Protein AF-A0A0A1D0A0-F1 (afdb_monomer_lite)

Foldseek 3Di:
DQDDQQVVVCVVQVHLVGQQHAWPDDWDQPDPQRKIWTHGPFFIWIAHPVQTTETDGDLQNVVCVVQVHLVGQQHDWNYYWDQPDPQRKIWTHGPFFIWIQHPVQTIETAGDQQNVLCVLQPHLQFLQHHWNYYWDWDDVQIKIWTHGPFFIWIDGPVAHIFTAGDLLGLLHDFAQVRFRVVLQDADPQWDDDPPEIAHPLLSVLVVVLQVVCVVVVHGKAFDYFADGLVNLCVVLVVCCVVPNDVVSQAAGDHRRRDPRRSRQKTQMAGPVCPQRQHPCRCVGSNLVSCCVCVLQSQWDQAADPVCCQQRLYHHGSRIIGGRHNSNSVSCVVVVPPHSCVSRVHGGDSHD

pLDDT: mean 96.59, std 2.2, range [79.88, 98.81]

Sequence (351 aa):
MTVGAIAGRWASLNWERGFLGYPTTDENCTLVNSGCVQKFQGGRIYWQPNTGANPIAGGIGFHWDQTAAERGPLGYPISGENCALVAGGCVQNFQGGYVYWQPSIGSHAVHGALGAKWVQMGYELSPLGYPVSDESCGGTPLSCSQYFQGGTITWPTFAGVSVTPSPSSTGVVVNKRRPNSPMNQTPPDLVWVGSQLMRSEAAWQFSQLVSGASAAGVPVTTVSGFRSYDTQVGLYNSYVSQYGRAVADTISARPGFSEHQTGLVMDVGNPNGACSLQACFENTPAGEFVRNHAWQYGFIIRYTWANDWATGYTYEPWHLRYIGVRTATDMHNRGYQTLEQHFGLAAAPTY

Radius of gyration: 24.97 Å; chains: 1; bounding box: 55×38×76 Å

Secondary structure (DSSP, 8-state):
---HHHHHHHHHTTGGGSTT-SB-S--EEEEGGGEEEEEBSSEEEEEETTTEEEEEEHHHHHHHHHTTGGGSTT-SB-S--B--SGGG-EEEEETTEEEEEETTTEEEEEEHHHHHHHHHTTGGGSTT-SBSS--EEETTTTEEEEEETTEEEEEETTS--EEEE-TTSTT---BTTB--SSTTPPPTTEEEETTEEEEHHHHHHHHHHHHHHHHTT---EEEE----HHHHHHHHHHHHHHH-HHHHHHHSPPTT--GGGGT-EEEEE-TT-TTTTSGGGGGSHHHHHHHHHGGGGTEEEEE-TTSHHHH-PPPEEEEEEE--HHHHHHHHHHT---HHHHTTPPP-S--

Structure (mmCIF, N/CA/C/O backbone):
data_AF-A0A0A1D0A0-F1
#
_entry.id   AF-A0A0A1D0A0-F1
#
loop_
_atom_site.group_PDB
_atom_site.id
_atom_site.type_symbol
_atom_site.label_atom_id
_atom_site.label_alt_id
_atom_site.label_comp_id
_atom_site.label_asym_id
_atom_site.label_entity_id
_atom_site.label_seq_id
_atom_site.pdbx_PDB_ins_code
_atom_site.Cartn_x
_atom_site.Cartn_y
_atom_site.Cartn_z
_atom_site.occupancy
_atom_site.B_iso_or_equiv
_atom_site.auth_seq_id
_atom_site.auth_comp_id
_atom_site.auth_asym_id
_atom_site.auth_atom_id
_atom_site.pdbx_PDB_model_num
ATOM 1 N N . MET A 1 1 ? 20.756 -7.869 -40.643 1.00 79.88 1 MET A N 1
ATOM 2 C CA . MET A 1 1 ? 19.937 -9.089 -40.653 1.00 79.88 1 MET A CA 1
ATOM 3 C C . MET A 1 1 ? 19.523 -9.400 -39.220 1.00 79.88 1 MET A C 1
ATOM 5 O O . MET A 1 1 ? 20.353 -9.234 -38.336 1.00 79.88 1 MET A O 1
ATOM 9 N N . THR A 1 2 ? 18.272 -9.813 -38.998 1.00 87.38 2 THR A N 1
ATOM 10 C CA . THR A 1 2 ? 17.781 -10.322 -37.700 1.00 87.38 2 THR A CA 1
ATOM 11 C C . THR A 1 2 ? 18.050 -11.824 -37.627 1.00 87.38 2 THR A C 1
ATOM 13 O O . THR A 1 2 ? 17.635 -12.551 -38.530 1.00 87.38 2 THR A O 1
ATOM 16 N N 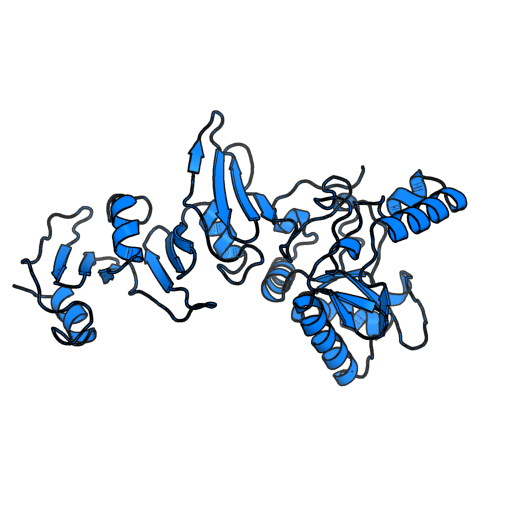. VAL A 1 3 ? 18.732 -12.304 -36.592 1.00 92.56 3 VAL A N 1
ATOM 17 C CA . VAL A 1 3 ? 19.176 -13.697 -36.445 1.00 92.56 3 VAL A CA 1
ATOM 18 C C . VAL A 1 3 ? 19.007 -14.204 -35.001 1.00 92.56 3 VAL A C 1
ATOM 20 O O . VAL A 1 3 ? 18.557 -13.502 -34.098 1.00 92.56 3 VAL A O 1
ATOM 23 N N . GLY A 1 4 ? 19.298 -15.489 -34.780 1.00 94.44 4 GLY A N 1
ATOM 24 C CA . GLY A 1 4 ? 19.409 -16.075 -33.441 1.00 94.44 4 GLY A CA 1
ATOM 25 C C . GLY A 1 4 ? 18.209 -15.837 -32.511 1.00 94.44 4 GLY A C 1
ATOM 26 O O . GLY A 1 4 ? 17.045 -15.948 -32.902 1.00 94.44 4 GLY A O 1
ATOM 27 N N . ALA A 1 5 ? 18.506 -15.539 -31.243 1.00 96.62 5 ALA A N 1
ATOM 28 C CA . ALA A 1 5 ? 17.497 -15.376 -30.198 1.00 96.62 5 ALA A CA 1
ATOM 29 C C . ALA A 1 5 ? 16.612 -14.135 -30.400 1.00 96.62 5 ALA A C 1
ATOM 31 O O . ALA A 1 5 ? 15.429 -14.174 -30.056 1.00 96.62 5 ALA A O 1
ATOM 32 N N . ILE A 1 6 ? 17.152 -13.056 -30.979 1.00 97.88 6 ILE A N 1
ATOM 33 C CA . ILE A 1 6 ? 16.377 -11.850 -31.292 1.00 97.88 6 ILE A CA 1
ATOM 34 C C . ILE A 1 6 ? 15.341 -12.163 -32.377 1.00 97.88 6 ILE A C 1
ATOM 36 O O . ILE A 1 6 ? 14.167 -11.833 -32.199 1.00 97.88 6 ILE A O 1
ATOM 40 N N . ALA A 1 7 ? 15.723 -12.885 -33.436 1.00 97.44 7 ALA A N 1
ATOM 41 C CA . ALA A 1 7 ? 14.777 -13.350 -34.451 1.00 97.44 7 ALA A CA 1
ATOM 42 C C . ALA A 1 7 ? 13.703 -14.275 -33.872 1.00 97.44 7 ALA A C 1
ATOM 44 O O . ALA A 1 7 ? 12.521 -14.083 -34.148 1.00 97.44 7 ALA A O 1
ATOM 45 N N . GLY A 1 8 ? 14.087 -15.227 -33.014 1.00 97.62 8 GLY A N 1
ATOM 46 C CA . GLY A 1 8 ? 13.130 -16.102 -32.331 1.00 97.62 8 GLY A CA 1
ATOM 47 C C . GLY A 1 8 ? 12.129 -15.325 -31.469 1.00 97.62 8 GLY A C 1
ATOM 48 O O . GLY A 1 8 ? 10.930 -15.616 -31.480 1.00 97.62 8 GLY A O 1
ATOM 49 N N . ARG A 1 9 ? 12.586 -14.284 -30.762 1.00 97.81 9 ARG A N 1
ATOM 50 C CA . ARG A 1 9 ? 11.693 -13.430 -29.972 1.00 97.81 9 ARG A CA 1
ATOM 51 C C . ARG A 1 9 ? 10.774 -12.598 -30.854 1.00 97.81 9 ARG A C 1
ATOM 53 O O . ARG A 1 9 ? 9.577 -12.566 -30.582 1.00 97.81 9 ARG A O 1
ATOM 60 N N . TRP A 1 10 ? 11.293 -11.969 -31.904 1.00 98.25 10 TRP A N 1
ATOM 61 C CA . TRP A 1 10 ? 10.486 -11.203 -32.855 1.00 98.25 10 TRP A CA 1
ATOM 62 C C . TRP A 1 10 ? 9.403 -12.071 -33.512 1.00 98.25 10 TRP A C 1
ATOM 64 O O . TRP A 1 10 ? 8.244 -11.660 -33.582 1.00 98.25 10 TRP A O 1
ATOM 74 N N . ALA A 1 11 ? 9.737 -13.317 -33.859 1.00 97.81 11 ALA A N 1
ATOM 75 C CA . ALA A 1 11 ? 8.783 -14.305 -34.351 1.00 97.81 11 ALA A CA 1
ATOM 76 C C . ALA A 1 11 ? 7.640 -14.570 -33.361 1.00 97.81 11 ALA A C 1
ATOM 78 O O . ALA A 1 11 ? 6.470 -14.547 -33.741 1.00 97.81 11 ALA A O 1
ATOM 79 N N . SER A 1 12 ? 7.964 -14.755 -32.073 1.00 97.56 12 SER A N 1
ATOM 80 C CA . SER A 1 12 ? 6.957 -14.951 -31.014 1.00 97.56 12 SER A CA 1
ATOM 81 C C . SER A 1 12 ? 6.032 -13.744 -30.816 1.00 97.56 12 SER A C 1
ATOM 83 O O . SER A 1 12 ? 4.954 -13.880 -30.246 1.00 97.56 12 SER A O 1
ATOM 85 N N . LEU A 1 13 ? 6.447 -12.569 -31.296 1.00 96.88 13 LEU A N 1
ATOM 86 C CA . LEU A 1 13 ? 5.701 -11.314 -31.234 1.00 96.88 13 LEU A CA 1
ATOM 87 C C . LEU A 1 13 ? 4.984 -10.998 -32.556 1.00 96.88 13 LEU A C 1
ATOM 89 O O . LEU A 1 13 ? 4.618 -9.850 -32.780 1.00 96.88 13 LEU A O 1
ATOM 93 N N . ASN A 1 14 ? 4.750 -12.006 -33.406 1.00 97.69 14 ASN A N 1
ATOM 94 C CA . ASN A 1 14 ? 4.045 -11.898 -34.688 1.00 97.69 14 ASN A CA 1
ATOM 95 C C . ASN A 1 14 ? 4.788 -11.086 -35.768 1.00 97.69 14 ASN A C 1
ATOM 97 O O . ASN A 1 14 ? 4.155 -10.466 -36.625 1.00 97.69 14 ASN A O 1
ATOM 101 N N . TRP A 1 15 ? 6.126 -11.119 -35.748 1.00 96.88 15 TRP A N 1
ATOM 102 C CA . TRP A 1 15 ? 6.980 -10.539 -36.791 1.00 96.88 15 TRP A CA 1
ATOM 103 C C . TRP A 1 15 ? 6.630 -9.067 -37.097 1.00 96.88 15 TRP A C 1
ATOM 105 O O . TRP A 1 15 ? 6.345 -8.286 -36.186 1.00 96.88 15 TRP A O 1
ATOM 115 N N . GLU A 1 16 ? 6.639 -8.662 -38.370 1.00 96.50 16 GLU A N 1
ATOM 116 C CA . GLU A 1 16 ? 6.306 -7.307 -38.822 1.00 96.50 16 GLU A CA 1
ATOM 117 C C . GLU A 1 16 ? 4.848 -6.902 -38.569 1.00 96.50 16 GLU A C 1
ATOM 119 O O . GLU A 1 16 ? 4.523 -5.718 -38.619 1.00 96.50 16 GLU A O 1
ATOM 124 N N . ARG A 1 17 ? 3.965 -7.872 -38.298 1.00 97.50 17 ARG A N 1
ATOM 125 C CA . ARG A 1 17 ? 2.554 -7.630 -37.956 1.00 97.50 17 ARG A CA 1
ATOM 126 C C . ARG A 1 17 ? 2.356 -7.351 -36.466 1.00 97.50 17 ARG A C 1
ATOM 128 O O . ARG A 1 17 ? 1.255 -6.987 -36.058 1.00 97.50 17 ARG A O 1
ATOM 135 N N . GLY A 1 18 ? 3.387 -7.574 -35.653 1.00 96.75 18 GLY A N 1
ATOM 136 C CA . GLY A 1 18 ? 3.412 -7.226 -34.239 1.00 96.75 18 GLY A CA 1
ATOM 137 C C . GLY A 1 18 ? 3.677 -5.744 -33.993 1.00 96.75 18 GLY A C 1
ATOM 138 O O . GLY A 1 18 ? 4.021 -4.988 -34.898 1.00 96.75 18 GLY A O 1
ATOM 139 N N . PHE A 1 19 ? 3.600 -5.337 -32.724 1.00 96.25 19 PHE A N 1
ATOM 140 C CA . PHE A 1 19 ? 3.817 -3.941 -32.319 1.00 96.25 19 PHE A CA 1
ATOM 141 C C . PHE A 1 19 ? 5.235 -3.418 -32.611 1.00 96.25 19 PHE A C 1
ATOM 143 O O . PHE A 1 19 ? 5.440 -2.210 -32.669 1.00 96.25 19 PHE A O 1
ATOM 150 N N . LEU A 1 20 ? 6.220 -4.308 -32.784 1.00 97.25 20 LEU A N 1
ATOM 151 C CA . LEU A 1 20 ? 7.589 -3.919 -33.123 1.00 97.25 20 LEU A CA 1
ATOM 152 C C . LEU A 1 20 ? 7.742 -3.511 -34.596 1.00 97.25 20 LEU A C 1
ATOM 154 O O . LEU A 1 20 ? 8.588 -2.670 -34.892 1.00 97.25 20 LEU A O 1
ATOM 158 N N . GLY A 1 21 ? 6.945 -4.066 -35.513 1.00 97.56 21 GLY A N 1
ATOM 159 C CA . GLY A 1 21 ? 7.103 -3.833 -36.950 1.00 97.56 21 GLY A CA 1
ATOM 160 C C . GLY A 1 21 ? 8.410 -4.400 -37.521 1.00 97.56 21 GLY A C 1
ATOM 161 O O . GLY A 1 21 ? 8.963 -5.376 -37.007 1.00 97.56 21 GLY A O 1
ATOM 162 N N . TYR A 1 22 ? 8.898 -3.797 -38.608 1.00 97.44 22 TYR A N 1
ATOM 163 C CA . TYR A 1 22 ? 10.122 -4.225 -39.293 1.00 97.44 22 TYR A CA 1
ATOM 164 C C . TYR A 1 22 ? 11.399 -3.836 -38.525 1.00 97.44 22 TYR A C 1
ATOM 166 O O . TYR A 1 22 ? 11.430 -2.785 -37.873 1.00 97.44 22 TYR A O 1
ATOM 174 N N . PRO A 1 23 ? 12.484 -4.630 -38.633 1.00 97.62 23 PRO A N 1
ATOM 175 C CA . PRO A 1 23 ? 13.800 -4.230 -38.147 1.00 97.62 23 PRO A CA 1
ATOM 176 C C . PRO A 1 23 ? 14.307 -3.004 -38.915 1.00 97.62 23 PRO A C 1
ATOM 178 O O . PRO A 1 23 ? 14.177 -2.919 -40.135 1.00 97.62 23 PRO A O 1
ATOM 181 N N . THR A 1 24 ? 14.906 -2.056 -38.198 1.00 98.00 24 THR A N 1
ATOM 182 C CA . THR A 1 24 ? 15.473 -0.816 -38.760 1.00 98.00 24 THR A CA 1
ATOM 183 C C . THR A 1 24 ? 16.998 -0.792 -38.718 1.00 98.00 24 THR A C 1
ATOM 185 O O . THR A 1 24 ? 17.620 0.055 -39.355 1.00 98.00 24 THR A O 1
ATOM 188 N N . THR A 1 25 ? 17.613 -1.728 -37.993 1.00 97.62 25 THR A N 1
ATOM 189 C CA . THR A 1 25 ? 19.063 -1.933 -37.948 1.00 97.62 25 THR A CA 1
ATOM 190 C C . THR A 1 25 ? 19.402 -3.415 -38.029 1.00 97.62 25 THR A C 1
ATOM 192 O O . THR A 1 25 ? 18.552 -4.278 -37.798 1.00 97.62 25 THR A O 1
ATOM 195 N N . ASP A 1 26 ? 20.674 -3.709 -38.275 1.00 96.25 26 ASP A N 1
ATOM 196 C CA . ASP A 1 26 ? 21.258 -5.008 -37.950 1.00 96.25 26 ASP A CA 1
ATOM 197 C C . ASP A 1 26 ? 21.404 -5.170 -36.427 1.00 96.25 26 ASP A C 1
ATOM 199 O O . ASP A 1 26 ? 21.272 -4.198 -35.671 1.00 96.25 26 ASP A O 1
ATOM 203 N N . GLU A 1 27 ? 21.647 -6.399 -35.970 1.00 96.25 27 GLU A N 1
ATOM 204 C CA . GLU A 1 27 ? 21.982 -6.667 -34.570 1.00 96.25 27 GLU A CA 1
ATOM 205 C C . GLU A 1 27 ? 23.328 -6.036 -34.196 1.00 96.25 27 GLU A C 1
ATOM 207 O O . GLU A 1 27 ? 24.335 -6.221 -34.879 1.00 96.25 27 GLU A O 1
ATOM 212 N N . ASN A 1 28 ? 23.354 -5.311 -33.078 1.00 96.62 28 ASN A N 1
ATOM 213 C CA . ASN A 1 28 ? 24.565 -4.768 -32.482 1.00 96.62 28 ASN A CA 1
ATOM 214 C C . ASN A 1 28 ? 24.879 -5.509 -31.177 1.00 96.62 28 ASN A C 1
ATOM 216 O O . ASN A 1 28 ? 24.211 -5.280 -30.171 1.00 96.62 28 ASN A O 1
ATOM 220 N N . CYS A 1 29 ? 25.926 -6.336 -31.189 1.00 96.12 29 CYS A N 1
ATOM 221 C CA . CYS A 1 29 ? 26.392 -7.135 -30.048 1.00 96.12 29 CYS A CA 1
ATOM 222 C C . CYS A 1 29 ? 27.593 -6.534 -29.297 1.00 96.12 29 CYS A C 1
ATOM 224 O O . CYS A 1 29 ? 28.416 -7.259 -28.743 1.00 96.12 29 CYS A O 1
ATOM 226 N N . THR A 1 30 ? 27.728 -5.206 -29.302 1.00 95.62 30 THR A N 1
ATOM 227 C CA . THR A 1 30 ? 28.806 -4.488 -28.591 1.00 95.62 30 THR A CA 1
ATOM 228 C C . THR A 1 30 ? 28.362 -3.918 -27.239 1.00 95.62 30 THR A C 1
ATOM 230 O O . THR A 1 30 ? 29.072 -3.099 -26.648 1.00 95.62 30 THR A O 1
ATOM 233 N N . LEU A 1 31 ? 27.187 -4.320 -26.734 1.00 96.06 31 LEU A N 1
ATOM 234 C CA . LEU A 1 31 ? 26.682 -3.824 -25.456 1.00 96.06 31 LEU A CA 1
ATOM 235 C C . LEU A 1 31 ? 27.431 -4.438 -24.269 1.00 96.06 31 LEU A C 1
ATOM 237 O O . LEU A 1 31 ? 28.077 -5.486 -24.361 1.00 96.06 31 LEU A O 1
ATOM 241 N N . VAL A 1 32 ? 27.323 -3.773 -23.117 1.00 94.69 32 VAL A N 1
ATOM 242 C CA . VAL A 1 32 ? 27.961 -4.215 -21.868 1.00 94.69 32 VAL A CA 1
ATOM 243 C C . VAL A 1 32 ? 27.541 -5.635 -21.501 1.00 94.69 32 VAL A C 1
ATOM 245 O O . VAL A 1 32 ? 26.409 -6.043 -21.749 1.00 94.69 32 VAL A O 1
ATOM 248 N N . ASN A 1 33 ? 28.443 -6.393 -20.880 1.00 93.69 33 ASN A N 1
ATOM 249 C CA . ASN A 1 33 ? 28.186 -7.776 -20.466 1.00 93.69 33 ASN A CA 1
ATOM 250 C C . ASN A 1 33 ? 27.746 -8.698 -21.621 1.00 93.69 33 ASN A C 1
ATOM 252 O O . ASN A 1 33 ? 26.917 -9.588 -21.422 1.00 93.69 33 ASN A O 1
ATOM 256 N N . SER A 1 34 ? 28.335 -8.492 -22.807 1.00 94.62 34 SER A N 1
ATOM 257 C CA . SER A 1 34 ? 28.106 -9.281 -24.030 1.00 94.62 34 SER A CA 1
ATOM 258 C C . SER A 1 34 ? 26.651 -9.278 -24.504 1.00 94.62 34 SER A C 1
ATOM 260 O O . SER A 1 34 ? 26.136 -10.300 -24.958 1.00 94.62 34 SER A O 1
ATOM 262 N N . GLY A 1 35 ? 25.967 -8.144 -24.347 1.00 96.88 35 GLY A N 1
ATOM 263 C CA . GLY A 1 35 ? 24.596 -8.002 -24.814 1.00 96.88 35 GLY A CA 1
ATOM 264 C C . GLY A 1 35 ? 24.504 -7.606 -26.282 1.00 96.88 35 GLY A C 1
ATOM 265 O O . GLY A 1 35 ? 25.398 -6.971 -26.848 1.00 96.88 35 GLY A O 1
ATOM 266 N N . CYS A 1 36 ? 23.369 -7.952 -26.873 1.00 97.94 36 CYS A N 1
ATOM 267 C CA . CYS A 1 36 ? 22.974 -7.562 -28.212 1.00 97.94 36 CYS A CA 1
ATOM 268 C C . CYS A 1 36 ? 21.699 -6.726 -28.168 1.00 97.94 36 CYS A C 1
ATOM 270 O O . CYS A 1 36 ? 20.841 -6.918 -27.307 1.00 97.94 36 CYS A O 1
ATOM 272 N N . VAL A 1 37 ? 21.547 -5.826 -29.131 1.00 98.06 37 VAL A N 1
ATOM 273 C CA . VAL A 1 37 ? 20.294 -5.114 -29.376 1.00 98.06 37 VAL A CA 1
ATOM 274 C C . VAL A 1 37 ? 20.019 -5.031 -30.862 1.00 98.06 37 VAL A C 1
ATOM 276 O O . VAL A 1 37 ? 20.931 -4.846 -31.667 1.00 98.06 37 VAL A O 1
ATOM 279 N N . GLN A 1 38 ? 18.744 -5.090 -31.220 1.00 98.44 38 GLN A N 1
ATOM 280 C CA . GLN A 1 38 ? 18.278 -4.695 -32.539 1.00 98.44 38 GLN A CA 1
ATOM 281 C C . GLN A 1 38 ? 17.140 -3.691 -32.418 1.00 98.44 38 GLN A C 1
ATOM 283 O O . GLN A 1 38 ? 16.267 -3.824 -31.554 1.00 98.44 38 GLN A O 1
ATOM 288 N N . LYS A 1 39 ? 17.159 -2.674 -33.284 1.00 98.12 39 LYS A N 1
ATOM 289 C CA . LYS A 1 39 ? 16.088 -1.684 -33.374 1.00 98.12 39 LYS A CA 1
ATOM 290 C C . LYS A 1 39 ? 15.045 -2.133 -34.391 1.00 98.12 39 LYS A C 1
ATOM 292 O O . LYS A 1 39 ? 15.373 -2.667 -35.451 1.00 98.12 39 LYS A O 1
ATOM 297 N N . PHE A 1 40 ? 13.795 -1.870 -34.054 1.00 98.38 40 PHE A N 1
ATOM 298 C CA . PHE A 1 40 ? 12.614 -2.076 -34.876 1.00 98.38 40 PHE A CA 1
ATOM 299 C C . PHE A 1 40 ? 11.839 -0.757 -34.960 1.00 98.38 40 PHE A C 1
ATOM 301 O O . PHE A 1 40 ? 12.151 0.203 -34.252 1.00 98.38 40 PHE A O 1
ATOM 308 N N . GLN A 1 41 ? 10.837 -0.684 -35.830 1.00 97.81 41 GLN A N 1
ATOM 309 C CA . GLN A 1 41 ? 10.023 0.524 -36.005 1.00 97.81 41 GLN A CA 1
ATOM 310 C C . GLN A 1 41 ? 9.316 0.957 -34.710 1.00 97.81 41 GLN A C 1
ATOM 312 O O . GLN A 1 41 ? 9.262 2.147 -34.413 1.00 97.81 41 GLN A O 1
ATOM 317 N N . GLY A 1 42 ? 8.797 -0.001 -33.939 1.00 96.44 42 GLY A N 1
ATOM 318 C CA . GLY A 1 42 ? 8.018 0.242 -32.721 1.00 96.44 42 GLY A CA 1
ATOM 319 C C . GLY A 1 42 ? 8.776 0.035 -31.408 1.00 96.44 42 GLY A C 1
ATOM 320 O O . GLY A 1 42 ? 8.186 0.170 -30.338 1.00 96.44 42 GLY A O 1
ATOM 321 N N . GLY A 1 43 ? 10.064 -0.315 -31.446 1.00 97.38 43 GLY A N 1
ATOM 322 C CA . GLY A 1 43 ? 10.827 -0.589 -30.230 1.00 97.38 43 GLY A CA 1
ATOM 323 C C . GLY A 1 43 ? 12.164 -1.268 -30.488 1.00 97.38 43 GLY A C 1
ATOM 324 O O . GLY A 1 43 ? 12.747 -1.164 -31.564 1.00 97.38 43 GLY A O 1
ATOM 325 N N . ARG A 1 44 ? 12.678 -1.959 -29.476 1.00 98.25 44 ARG A N 1
ATOM 326 C CA . ARG A 1 44 ? 13.947 -2.695 -29.529 1.00 98.25 44 ARG A CA 1
ATOM 327 C C . ARG A 1 44 ? 13.765 -4.085 -28.954 1.00 98.25 44 ARG A C 1
ATOM 329 O O . ARG A 1 44 ? 12.891 -4.289 -28.119 1.00 98.25 44 ARG A O 1
ATOM 336 N N . ILE A 1 45 ? 14.618 -5.019 -29.349 1.00 98.62 45 ILE A N 1
ATOM 337 C CA . ILE A 1 45 ? 14.803 -6.273 -28.616 1.00 98.62 45 ILE A CA 1
ATOM 338 C C . ILE A 1 45 ? 16.237 -6.291 -28.110 1.00 98.62 45 ILE A C 1
ATOM 340 O O . ILE A 1 45 ? 17.169 -6.167 -28.904 1.00 98.62 45 ILE A O 1
ATOM 344 N N . TYR A 1 46 ? 16.390 -6.441 -26.797 1.00 98.25 46 TYR A N 1
ATOM 345 C CA . TYR A 1 46 ? 17.676 -6.656 -26.144 1.00 98.25 46 TYR A CA 1
ATOM 346 C C . TYR A 1 46 ? 17.846 -8.135 -25.841 1.00 98.25 46 TYR A C 1
ATOM 348 O O . TYR A 1 46 ? 16.891 -8.793 -25.436 1.00 98.25 46 TYR A O 1
ATOM 356 N N . TRP A 1 47 ? 19.058 -8.644 -26.001 1.00 98.00 47 TRP A N 1
ATOM 357 C CA . TRP A 1 47 ? 19.431 -9.997 -25.624 1.00 98.00 47 TRP A CA 1
ATOM 358 C C . TRP A 1 47 ? 20.705 -9.989 -24.784 1.00 98.00 47 TRP A C 1
ATOM 360 O O . TRP A 1 47 ? 21.651 -9.271 -25.095 1.00 98.00 47 TRP A O 1
ATOM 370 N N . GLN A 1 48 ? 20.745 -10.819 -23.747 1.00 96.06 48 GLN A N 1
ATOM 371 C CA . GLN A 1 48 ? 21.956 -11.148 -22.996 1.00 96.06 48 GLN A CA 1
ATOM 372 C C . GLN A 1 48 ? 21.923 -12.646 -22.643 1.00 96.06 48 GLN A C 1
ATOM 374 O O . GLN A 1 48 ? 20.827 -13.168 -22.406 1.00 96.06 48 GLN A O 1
ATOM 379 N N . PRO A 1 49 ? 23.079 -13.339 -22.515 1.00 94.31 49 PRO A N 1
ATOM 380 C CA . PRO A 1 49 ? 23.120 -14.743 -22.098 1.00 94.31 49 PRO A CA 1
ATOM 381 C C . PRO A 1 49 ? 22.234 -15.109 -20.894 1.00 94.31 49 PRO A C 1
ATOM 383 O O . PRO A 1 49 ? 21.604 -16.160 -20.910 1.00 94.31 49 PRO A O 1
ATOM 386 N N . ASN A 1 50 ? 22.137 -14.237 -19.883 1.00 92.81 50 ASN A N 1
ATOM 387 C CA . ASN A 1 50 ? 21.405 -14.528 -18.643 1.00 92.81 50 ASN A CA 1
ATOM 388 C C . ASN A 1 50 ? 19.929 -14.100 -18.655 1.00 92.81 50 ASN A C 1
ATOM 390 O O . ASN A 1 50 ? 19.176 -14.528 -17.785 1.00 92.81 50 ASN A O 1
ATOM 394 N N . THR A 1 51 ? 19.508 -13.240 -19.586 1.00 95.00 51 THR A N 1
ATOM 395 C CA . THR A 1 51 ? 18.140 -12.685 -19.607 1.00 95.00 51 THR A CA 1
ATOM 396 C C . THR A 1 51 ? 17.325 -13.138 -20.813 1.00 95.00 51 THR A C 1
ATOM 398 O O . THR A 1 51 ? 16.099 -13.021 -20.806 1.00 95.00 51 THR A O 1
ATOM 401 N N . GLY A 1 52 ? 17.985 -13.677 -21.843 1.00 96.69 52 GLY A N 1
ATOM 402 C CA . GLY A 1 52 ? 17.347 -13.988 -23.114 1.00 96.69 52 GLY A CA 1
ATOM 403 C C . GLY A 1 52 ? 16.934 -12.728 -23.875 1.00 96.69 52 GLY A C 1
ATOM 404 O O . GLY A 1 52 ? 17.360 -11.621 -23.557 1.00 96.69 52 GLY A O 1
ATOM 405 N N . ALA A 1 53 ? 16.133 -12.908 -24.927 1.00 98.06 53 ALA A N 1
ATOM 406 C CA . ALA A 1 53 ? 15.704 -11.820 -25.800 1.00 98.06 53 ALA A CA 1
ATOM 407 C C . ALA A 1 53 ? 14.382 -11.222 -25.300 1.00 98.06 53 ALA A C 1
ATOM 409 O O . ALA A 1 53 ? 13.353 -11.902 -25.291 1.00 98.06 53 ALA A O 1
ATOM 410 N N . ASN A 1 54 ? 14.388 -9.942 -24.932 1.00 98.31 54 ASN A N 1
ATOM 411 C CA . ASN A 1 54 ? 13.230 -9.237 -24.392 1.00 98.31 54 ASN A CA 1
ATOM 412 C C . ASN A 1 54 ? 12.953 -7.935 -25.158 1.00 98.31 54 ASN A C 1
ATOM 414 O O . ASN A 1 54 ? 13.881 -7.155 -25.398 1.00 98.31 54 ASN A O 1
ATOM 418 N N . PRO A 1 55 ? 11.691 -7.698 -25.568 1.00 98.06 55 PRO A N 1
ATOM 419 C CA . PRO A 1 55 ? 11.313 -6.471 -26.248 1.00 98.06 55 PRO A CA 1
ATOM 420 C C . PRO A 1 55 ? 11.224 -5.310 -25.258 1.00 98.06 55 PRO A C 1
ATOM 422 O O . PRO A 1 55 ? 10.857 -5.509 -24.106 1.00 98.06 55 PRO A O 1
ATOM 425 N N . ILE A 1 56 ? 11.492 -4.096 -25.720 1.00 97.75 56 ILE A N 1
ATOM 426 C CA . ILE A 1 56 ? 11.310 -2.865 -24.956 1.00 97.75 56 ILE A CA 1
ATOM 427 C C . ILE A 1 56 ? 10.797 -1.757 -25.877 1.00 97.75 56 ILE A C 1
ATOM 429 O O . ILE A 1 56 ? 11.355 -1.508 -26.953 1.00 97.75 56 ILE A O 1
ATOM 433 N N . ALA A 1 57 ? 9.700 -1.120 -25.480 1.00 97.12 57 ALA A N 1
ATOM 434 C CA . ALA A 1 57 ? 8.959 -0.169 -26.302 1.00 97.12 57 ALA A CA 1
ATOM 435 C C . ALA A 1 57 ? 8.183 0.834 -25.434 1.00 97.12 57 ALA A C 1
ATOM 437 O O . ALA A 1 57 ? 8.197 0.754 -24.206 1.00 97.12 57 ALA A O 1
ATOM 438 N N . GLY A 1 58 ? 7.528 1.795 -26.090 1.00 95.69 58 GLY A N 1
ATOM 439 C CA . GLY A 1 58 ? 6.581 2.707 -25.450 1.00 95.69 58 GLY A CA 1
ATOM 440 C C . GLY A 1 58 ? 7.172 3.565 -24.326 1.00 95.69 58 GLY A C 1
ATOM 441 O O . GLY A 1 58 ? 8.371 3.856 -24.292 1.00 95.69 58 GLY A O 1
ATOM 442 N N . GLY A 1 59 ? 6.297 3.984 -23.406 1.00 96.31 59 GLY A N 1
ATOM 443 C CA . GLY A 1 59 ? 6.662 4.841 -22.277 1.00 96.31 59 GLY A CA 1
ATOM 444 C C . GLY A 1 59 ? 7.665 4.186 -21.329 1.00 96.31 59 GLY A C 1
ATOM 445 O O . GLY A 1 59 ? 8.532 4.875 -20.793 1.00 96.31 59 GLY A O 1
ATOM 446 N N . ILE A 1 60 ? 7.586 2.866 -21.136 1.00 98.31 60 ILE A N 1
ATOM 447 C CA . ILE A 1 60 ? 8.541 2.120 -20.308 1.00 98.31 60 ILE A CA 1
ATOM 448 C C . ILE A 1 60 ? 9.935 2.167 -20.931 1.00 98.31 60 ILE A C 1
ATOM 450 O O . ILE A 1 60 ? 10.899 2.534 -20.261 1.00 98.31 60 ILE A O 1
ATOM 454 N N . GLY A 1 61 ? 10.047 1.853 -22.223 1.00 97.81 61 GLY A N 1
ATOM 455 C CA . GLY A 1 61 ? 11.332 1.862 -22.911 1.00 97.81 61 GLY A CA 1
ATOM 456 C C . GLY A 1 61 ? 11.961 3.248 -22.991 1.00 97.81 61 GLY A C 1
ATOM 457 O O . GLY A 1 61 ? 13.166 3.374 -22.794 1.00 97.81 61 GLY A O 1
ATOM 458 N N . PHE A 1 62 ? 11.152 4.285 -23.225 1.00 97.31 62 PHE A N 1
ATOM 459 C CA . PHE A 1 62 ? 11.624 5.671 -23.211 1.00 97.31 62 PHE A CA 1
ATOM 460 C C . PHE A 1 62 ? 12.174 6.077 -21.839 1.00 97.31 62 PHE A C 1
ATOM 462 O O . PHE A 1 62 ? 13.216 6.720 -21.758 1.00 97.31 62 PHE A O 1
ATOM 469 N N . HIS A 1 63 ? 11.504 5.677 -20.761 1.00 98.31 63 HIS A N 1
ATOM 470 C CA . HIS A 1 63 ? 11.960 5.968 -19.407 1.00 98.31 63 HIS A CA 1
ATOM 471 C C . HIS A 1 63 ? 13.226 5.186 -19.037 1.00 98.31 63 HIS A C 1
ATOM 473 O O . HIS A 1 63 ? 14.183 5.761 -18.527 1.00 98.31 63 HIS A O 1
ATOM 479 N N . TRP A 1 64 ? 13.287 3.894 -19.366 1.00 98.31 64 TRP A N 1
ATOM 480 C CA . TRP A 1 64 ? 14.483 3.083 -19.133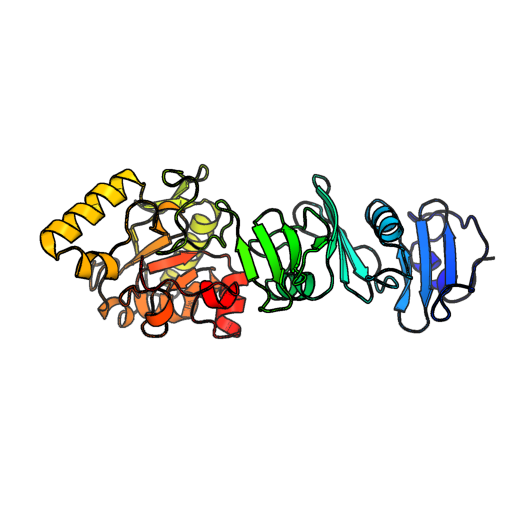 1.00 98.31 64 TRP A CA 1
ATOM 481 C C . TRP A 1 64 ? 15.728 3.665 -19.827 1.00 98.31 64 TRP A C 1
ATOM 483 O O . TRP A 1 64 ? 16.805 3.698 -19.227 1.00 98.31 64 TRP A O 1
ATOM 493 N N . ASP A 1 65 ? 15.581 4.229 -21.031 1.00 97.56 65 ASP A N 1
ATOM 494 C CA . ASP A 1 65 ? 16.674 4.939 -21.711 1.00 97.56 65 ASP A CA 1
ATOM 495 C C . ASP A 1 65 ? 17.190 6.146 -20.910 1.00 97.56 65 ASP A C 1
ATOM 497 O O . ASP A 1 65 ? 18.400 6.375 -20.847 1.00 97.56 65 ASP A O 1
ATOM 501 N N . GLN A 1 66 ? 16.294 6.900 -20.264 1.00 96.94 66 GLN A N 1
ATOM 502 C CA . GLN A 1 66 ? 16.657 8.037 -19.406 1.00 96.94 66 GLN A CA 1
ATOM 503 C C . GLN A 1 66 ? 17.407 7.594 -18.146 1.00 96.94 66 GLN A C 1
ATOM 505 O O . GLN A 1 66 ? 18.222 8.347 -17.619 1.00 96.94 66 GLN A O 1
ATOM 510 N N . THR A 1 67 ? 17.200 6.350 -17.712 1.00 95.38 67 THR A N 1
ATOM 511 C CA . THR A 1 67 ? 17.935 5.726 -16.601 1.00 95.38 67 THR A CA 1
ATOM 512 C C . THR A 1 67 ? 19.258 5.075 -17.027 1.00 95.38 67 THR A C 1
ATOM 514 O O . THR A 1 67 ? 19.787 4.237 -16.305 1.00 95.38 67 THR A O 1
ATOM 517 N N . ALA A 1 68 ? 19.817 5.459 -18.183 1.00 96.94 68 ALA A N 1
ATOM 518 C CA . ALA A 1 68 ? 21.040 4.904 -18.779 1.00 96.94 68 ALA A CA 1
ATOM 519 C C . ALA A 1 68 ? 20.936 3.445 -19.273 1.00 96.94 68 ALA A C 1
ATOM 521 O O . ALA A 1 68 ? 21.958 2.769 -19.431 1.00 96.94 68 ALA A O 1
ATOM 522 N N . ALA A 1 69 ? 19.718 2.982 -19.577 1.00 96.81 69 ALA A N 1
ATOM 523 C CA . ALA A 1 69 ? 19.441 1.698 -20.219 1.00 96.81 69 ALA A CA 1
ATOM 524 C C . ALA A 1 69 ? 20.173 0.514 -19.547 1.00 96.81 69 ALA A C 1
ATOM 526 O O . ALA A 1 69 ? 20.167 0.379 -18.322 1.00 96.81 69 ALA A O 1
ATOM 527 N N . GLU A 1 70 ? 20.839 -0.346 -20.323 1.00 96.56 70 GLU A N 1
ATOM 528 C CA . GLU A 1 70 ? 21.522 -1.539 -19.811 1.00 96.56 70 GLU A CA 1
ATOM 529 C C . GLU A 1 70 ? 22.740 -1.231 -18.921 1.00 96.56 70 GLU A C 1
ATOM 531 O O . GLU A 1 70 ? 23.264 -2.125 -18.255 1.00 96.56 70 GLU A O 1
ATOM 536 N N . ARG A 1 71 ? 23.206 0.026 -18.923 1.00 97.06 71 ARG A N 1
ATOM 537 C CA . ARG A 1 71 ? 24.291 0.528 -18.064 1.00 97.06 71 ARG A CA 1
ATOM 538 C C . ARG A 1 71 ? 23.771 1.135 -16.761 1.00 97.06 71 ARG A C 1
ATOM 540 O O . ARG A 1 71 ? 24.571 1.440 -15.879 1.00 97.06 71 ARG A O 1
ATOM 547 N N . GLY A 1 72 ? 22.461 1.346 -16.674 1.00 96.38 72 GLY A N 1
ATOM 548 C CA . GLY A 1 72 ? 21.770 1.903 -15.525 1.00 96.38 72 GLY A CA 1
ATOM 549 C C . GLY A 1 72 ? 21.575 0.915 -14.375 1.00 96.38 72 GLY A C 1
ATOM 550 O O . GLY A 1 72 ? 21.909 -0.266 -14.494 1.00 96.38 72 GLY A O 1
ATOM 551 N N . PRO A 1 73 ? 20.963 1.372 -13.268 1.00 95.81 73 PRO A N 1
ATOM 552 C CA . PRO A 1 73 ? 20.705 0.540 -12.090 1.00 95.81 73 PRO A CA 1
ATOM 553 C C . PRO A 1 73 ? 19.751 -0.632 -12.368 1.00 95.81 73 PRO A C 1
ATOM 555 O O . PRO A 1 73 ? 19.778 -1.629 -11.651 1.00 95.81 73 PRO A O 1
ATOM 558 N N . LEU A 1 74 ? 18.917 -0.533 -13.407 1.00 97.69 74 LEU A N 1
ATOM 559 C CA . LEU A 1 74 ? 17.968 -1.579 -13.783 1.00 97.69 74 LEU A CA 1
ATOM 560 C C . LEU A 1 74 ? 18.609 -2.715 -14.596 1.00 97.69 74 LEU A C 1
ATOM 562 O O . LEU A 1 74 ? 18.143 -3.850 -14.513 1.00 97.69 74 LEU A O 1
ATOM 566 N N . GLY A 1 75 ? 19.670 -2.447 -15.362 1.00 97.62 75 GLY A N 1
ATOM 567 C CA . GLY A 1 75 ? 20.275 -3.432 -16.261 1.00 97.62 75 GLY A CA 1
ATOM 568 C C . GLY A 1 75 ? 19.341 -3.871 -17.398 1.00 97.62 75 GLY A C 1
ATOM 569 O O . GLY A 1 75 ? 18.474 -3.114 -17.838 1.00 97.62 75 GLY A O 1
ATOM 570 N N . TYR A 1 76 ? 19.531 -5.094 -17.901 1.00 98.31 76 TYR A N 1
ATOM 571 C CA . TYR A 1 76 ? 18.768 -5.634 -19.031 1.00 98.31 76 TYR A CA 1
ATOM 572 C C . TYR A 1 76 ? 17.320 -5.995 -18.653 1.00 98.31 76 TYR A C 1
ATOM 574 O O . TYR A 1 76 ? 17.070 -6.454 -17.532 1.00 98.31 76 TYR A O 1
ATOM 582 N N . PRO A 1 77 ? 16.362 -5.882 -19.594 1.00 98.31 77 PRO A N 1
ATOM 583 C CA . PRO A 1 77 ? 15.026 -6.435 -19.409 1.00 98.31 77 PRO A CA 1
ATOM 584 C C . PRO A 1 77 ? 15.086 -7.966 -19.308 1.00 98.31 77 PRO A C 1
ATOM 586 O O . PRO A 1 77 ? 15.783 -8.629 -20.082 1.00 98.31 77 PRO A O 1
ATOM 589 N N . ILE A 1 78 ? 14.320 -8.522 -18.368 1.00 97.81 78 ILE A N 1
ATOM 590 C CA . ILE A 1 78 ? 14.194 -9.976 -18.131 1.00 97.81 78 ILE A CA 1
ATOM 591 C C . ILE A 1 78 ? 12.811 -10.519 -18.509 1.00 97.81 78 ILE A C 1
ATOM 593 O O . ILE A 1 78 ? 12.531 -11.703 -18.349 1.00 97.81 78 ILE A O 1
ATOM 597 N N . SER A 1 79 ? 11.929 -9.641 -18.979 1.00 97.38 79 SER A N 1
ATOM 598 C CA . SER A 1 79 ? 10.563 -9.961 -19.388 1.00 97.38 79 SER A CA 1
ATOM 599 C C . SER A 1 79 ? 10.106 -9.017 -20.500 1.00 97.38 79 SER A C 1
ATOM 601 O O . SER A 1 79 ? 10.718 -7.969 -20.720 1.00 97.38 79 SER A O 1
ATOM 603 N N . GLY A 1 80 ? 9.025 -9.381 -21.194 1.00 95.56 80 GLY A N 1
ATOM 604 C CA . GLY A 1 80 ? 8.237 -8.406 -21.950 1.00 95.56 80 GLY A CA 1
ATOM 605 C C . GLY A 1 80 ? 7.319 -7.604 -21.025 1.00 95.56 80 GLY A C 1
ATOM 606 O O . GLY A 1 80 ? 7.102 -7.985 -19.878 1.00 95.56 80 GLY A O 1
ATOM 607 N N . GLU A 1 81 ? 6.769 -6.513 -21.542 1.00 95.81 81 GLU A N 1
ATOM 608 C CA . GLU A 1 81 ? 5.804 -5.677 -20.828 1.00 95.81 81 GLU A CA 1
ATOM 609 C C . GLU A 1 81 ? 4.498 -6.438 -20.520 1.00 95.81 81 GLU A C 1
ATOM 611 O O . GLU A 1 81 ? 3.944 -7.125 -21.382 1.00 95.81 81 GLU A O 1
ATOM 616 N N . ASN A 1 82 ? 4.008 -6.313 -19.285 1.00 96.75 82 ASN A N 1
ATOM 617 C CA . ASN A 1 82 ? 2.729 -6.843 -18.822 1.00 96.75 82 ASN A CA 1
ATOM 618 C C . ASN A 1 82 ? 1.784 -5.688 -18.466 1.00 96.75 82 ASN A C 1
ATOM 620 O O . ASN A 1 82 ? 2.002 -5.015 -17.464 1.00 96.75 82 ASN A O 1
ATOM 624 N N . CYS A 1 83 ? 0.717 -5.516 -19.249 1.00 96.38 83 CYS A N 1
ATOM 625 C CA . CYS A 1 83 ? -0.296 -4.466 -19.085 1.00 96.38 83 CYS A CA 1
ATOM 626 C C . CYS A 1 83 ? -1.608 -4.940 -18.435 1.00 96.38 83 CYS A C 1
ATOM 628 O O . CYS A 1 83 ? -2.665 -4.354 -18.659 1.00 96.38 83 CYS A O 1
ATOM 630 N N . ALA A 1 84 ? -1.567 -6.027 -17.662 1.00 95.81 84 ALA A N 1
ATOM 631 C CA . ALA A 1 84 ? -2.726 -6.553 -16.940 1.00 95.81 84 ALA A CA 1
ATOM 632 C C . ALA A 1 84 ? -2.806 -6.059 -15.482 1.00 95.81 84 ALA A C 1
ATOM 634 O O . ALA A 1 84 ? -3.426 -6.721 -14.647 1.00 95.81 84 ALA A O 1
ATOM 635 N N . LEU A 1 85 ? -2.157 -4.936 -15.151 1.00 96.06 85 LEU A N 1
ATOM 636 C CA . LEU A 1 85 ? -2.216 -4.386 -13.798 1.00 96.06 85 LEU A CA 1
ATOM 637 C C . LEU A 1 85 ? -3.488 -3.558 -13.579 1.00 96.06 85 LEU A C 1
ATOM 639 O O . LEU A 1 85 ? -4.186 -3.151 -14.513 1.00 96.06 85 LEU A O 1
ATOM 643 N N . VAL A 1 86 ? -3.787 -3.296 -12.308 1.00 93.44 86 VAL A N 1
ATOM 644 C CA . VAL A 1 86 ? -4.939 -2.484 -11.901 1.00 93.44 86 VAL A CA 1
ATOM 645 C C . VAL A 1 86 ? -4.892 -1.080 -12.510 1.00 93.44 86 VAL A C 1
ATOM 647 O O . VAL A 1 86 ? -3.836 -0.552 -12.834 1.00 93.44 86 VAL A O 1
ATOM 650 N N . ALA A 1 87 ? -6.059 -0.462 -12.705 1.00 93.38 87 ALA A N 1
ATOM 651 C CA . ALA A 1 87 ? -6.169 0.877 -13.298 1.00 93.38 87 ALA A CA 1
ATOM 652 C C . ALA A 1 87 ? -5.433 1.049 -14.653 1.00 93.38 87 ALA A C 1
ATOM 654 O O . ALA A 1 87 ? -5.022 2.160 -14.996 1.00 93.38 87 ALA A O 1
ATOM 655 N N . GLY A 1 88 ? -5.281 -0.045 -15.415 1.00 95.06 88 GLY A N 1
ATOM 656 C CA . GLY A 1 88 ? -4.656 -0.053 -16.741 1.00 95.06 88 GLY A CA 1
ATOM 657 C C . GLY A 1 88 ? -3.136 0.108 -16.723 1.00 95.06 88 GLY A C 1
ATOM 658 O O . GLY A 1 88 ? -2.572 0.562 -17.717 1.00 95.06 88 GLY A O 1
ATOM 659 N N . GLY A 1 89 ? -2.480 -0.192 -15.599 1.00 97.44 89 GLY A N 1
ATOM 660 C CA . GLY A 1 89 ? -1.029 -0.100 -15.497 1.00 97.44 89 GLY A CA 1
ATOM 661 C C . GLY A 1 89 ? -0.294 -1.208 -16.256 1.00 97.44 89 GLY A C 1
ATOM 662 O O . GLY A 1 89 ? -0.794 -2.322 -16.437 1.00 97.44 89 GLY A O 1
ATOM 663 N N . CYS A 1 90 ? 0.937 -0.896 -16.636 1.00 98.19 90 CYS A N 1
ATOM 664 C CA . CYS A 1 90 ? 1.897 -1.816 -17.215 1.00 98.19 90 CYS A CA 1
ATOM 665 C C . CYS A 1 90 ? 3.148 -1.904 -16.342 1.00 98.19 90 CYS A C 1
ATOM 667 O O . CYS A 1 90 ? 3.519 -0.944 -15.666 1.00 98.19 90 CYS A O 1
ATOM 669 N N . VAL A 1 91 ? 3.819 -3.049 -16.371 1.00 98.44 91 VAL A N 1
ATOM 670 C CA . VAL A 1 91 ? 5.138 -3.237 -15.764 1.00 98.44 91 VAL A CA 1
ATOM 671 C C . VAL A 1 91 ? 6.039 -4.007 -16.708 1.00 98.44 91 VAL A C 1
ATOM 673 O O . VAL A 1 91 ? 5.602 -4.929 -17.398 1.00 98.44 91 VAL A O 1
ATOM 676 N N . GLN A 1 92 ? 7.318 -3.663 -16.695 1.00 98.62 92 GLN A N 1
ATOM 677 C CA . GLN A 1 92 ? 8.363 -4.512 -17.234 1.00 98.62 92 GLN A CA 1
ATOM 678 C C . GLN A 1 92 ? 9.418 -4.773 -16.163 1.00 98.62 92 GLN A C 1
ATOM 680 O O . GLN A 1 92 ? 9.843 -3.861 -15.449 1.00 98.62 92 GLN A O 1
ATOM 685 N N . ASN A 1 93 ? 9.841 -6.032 -16.062 1.00 98.19 93 ASN A N 1
AT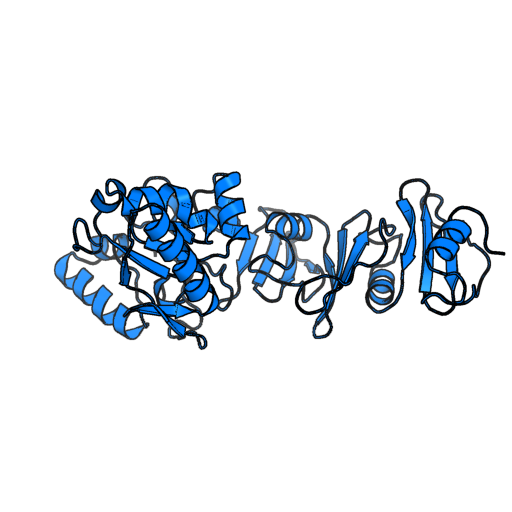OM 686 C CA . ASN A 1 93 ? 10.854 -6.451 -15.104 1.00 98.19 93 ASN A CA 1
ATOM 687 C C . ASN A 1 93 ? 12.240 -6.371 -15.746 1.00 98.19 93 ASN A C 1
ATOM 689 O O . ASN A 1 93 ? 12.444 -6.811 -16.887 1.00 98.19 93 ASN A O 1
ATOM 693 N N . PHE A 1 94 ? 13.193 -5.891 -14.960 1.00 98.44 94 PHE A N 1
ATOM 694 C CA . PHE A 1 94 ? 14.605 -5.759 -15.288 1.00 98.44 94 PHE A CA 1
ATOM 695 C C . PHE A 1 94 ? 15.449 -6.490 -14.240 1.00 98.44 94 PHE A C 1
ATOM 697 O O . PHE A 1 94 ? 14.950 -6.886 -13.187 1.00 98.44 94 PHE A O 1
ATOM 704 N N . GLN A 1 95 ? 16.738 -6.675 -14.513 1.00 97.31 95 GLN A N 1
ATOM 705 C CA . GLN A 1 95 ? 17.657 -7.348 -13.586 1.00 97.31 95 GLN A CA 1
ATOM 706 C C . GLN A 1 95 ? 17.701 -6.691 -12.199 1.00 97.31 95 GLN A C 1
ATOM 708 O O . GLN A 1 95 ? 17.758 -7.389 -11.190 1.00 97.31 95 GLN A O 1
ATOM 713 N N . GLY A 1 96 ? 17.690 -5.359 -12.157 1.00 96.62 96 GLY A N 1
ATOM 714 C CA . GLY A 1 96 ? 17.829 -4.566 -10.936 1.00 96.62 96 GLY A CA 1
ATOM 715 C C . GLY A 1 96 ? 16.522 -4.018 -10.367 1.00 96.62 96 GLY A C 1
ATOM 716 O O . GLY A 1 96 ? 16.554 -3.340 -9.342 1.00 96.62 96 GLY A O 1
ATOM 717 N N . GLY A 1 97 ? 15.375 -4.277 -11.000 1.00 97.75 97 GLY A N 1
ATOM 718 C CA . GLY A 1 97 ? 14.106 -3.711 -10.555 1.00 97.75 97 GLY A CA 1
ATOM 719 C C . GLY A 1 97 ? 13.021 -3.742 -11.619 1.00 97.75 97 GLY A C 1
ATOM 720 O O . GLY A 1 97 ? 12.942 -4.658 -12.435 1.00 97.75 97 GLY A O 1
ATOM 721 N N . TYR A 1 98 ? 12.174 -2.726 -11.598 1.00 98.25 98 TYR A N 1
ATOM 722 C CA . TYR A 1 98 ? 10.974 -2.645 -12.417 1.00 98.25 98 TYR A CA 1
ATOM 723 C C . TYR A 1 98 ? 10.848 -1.250 -13.010 1.00 98.25 98 TYR A C 1
ATOM 725 O O . TYR A 1 98 ? 11.263 -0.276 -12.385 1.00 98.25 98 TYR A O 1
ATOM 733 N N . VAL A 1 99 ? 10.204 -1.147 -14.166 1.00 98.69 99 VAL A N 1
ATOM 734 C CA . VAL A 1 99 ? 9.616 0.117 -14.616 1.00 98.69 99 VAL A CA 1
ATOM 735 C C . VAL A 1 99 ? 8.118 -0.095 -14.709 1.00 98.69 99 VAL A C 1
ATOM 737 O O . VAL A 1 99 ? 7.662 -1.004 -15.406 1.00 98.69 99 VAL A O 1
ATOM 740 N N . TYR A 1 100 ? 7.373 0.728 -13.984 1.00 98.44 100 TYR A N 1
ATOM 741 C CA . TYR A 1 100 ? 5.917 0.764 -14.029 1.00 98.44 100 TYR A CA 1
ATOM 742 C C . TYR A 1 100 ? 5.481 1.932 -14.889 1.00 98.44 100 TYR A C 1
ATOM 744 O O . TYR A 1 100 ? 6.065 3.003 -14.779 1.00 98.44 100 TYR A O 1
ATOM 752 N N . TRP A 1 101 ? 4.444 1.740 -15.696 1.00 98.31 101 TRP A N 1
ATOM 753 C CA . TRP A 1 101 ? 3.753 2.805 -16.409 1.00 98.31 101 TRP A CA 1
ATOM 754 C C . TRP A 1 101 ? 2.268 2.781 -16.066 1.00 98.31 101 TRP A C 1
ATOM 756 O O . TRP A 1 101 ? 1.662 1.714 -16.000 1.00 98.31 101 TRP A O 1
ATOM 766 N N . GLN A 1 102 ? 1.661 3.945 -15.863 1.00 97.06 102 GLN A N 1
ATOM 767 C CA . GLN A 1 102 ? 0.217 4.060 -15.669 1.00 97.06 102 GLN A CA 1
ATOM 768 C C . GLN A 1 102 ? -0.311 5.297 -16.418 1.00 97.06 102 GLN A C 1
ATOM 770 O O . GLN A 1 102 ? 0.356 6.335 -16.390 1.00 97.06 102 GLN A O 1
ATOM 775 N N . PRO A 1 103 ? -1.491 5.237 -17.073 1.00 95.75 103 PRO A N 1
ATOM 776 C CA . PRO A 1 103 ? -1.954 6.296 -17.980 1.00 95.75 103 PRO A CA 1
ATOM 777 C C . PRO A 1 103 ? -1.989 7.724 -17.410 1.00 95.75 103 PRO A C 1
ATOM 779 O O . PRO A 1 103 ? -1.755 8.678 -18.144 1.00 95.75 103 PRO A O 1
ATOM 782 N N . SER A 1 104 ? -2.292 7.882 -16.120 1.00 95.25 104 SER A N 1
ATOM 783 C CA . SER A 1 104 ? -2.378 9.178 -15.426 1.00 95.25 104 SER A CA 1
ATOM 784 C C . SER A 1 104 ? -1.104 9.595 -14.683 1.00 95.25 104 SER A C 1
ATOM 786 O O . SER A 1 104 ? -1.048 10.719 -14.191 1.00 95.25 104 SER A O 1
ATOM 788 N N . ILE A 1 105 ? -0.103 8.717 -14.582 1.00 96.75 105 ILE A N 1
ATOM 789 C CA . ILE A 1 105 ? 1.133 8.956 -13.817 1.00 96.75 105 ILE A CA 1
ATOM 790 C C . ILE A 1 105 ? 2.349 9.051 -14.745 1.00 96.75 105 ILE A C 1
ATOM 792 O O . ILE A 1 105 ? 3.191 9.926 -14.570 1.00 96.75 105 ILE A O 1
ATOM 796 N N . GLY A 1 106 ? 2.426 8.192 -15.763 1.00 97.56 106 GLY A N 1
ATOM 797 C CA . GLY A 1 106 ? 3.622 8.009 -16.581 1.00 97.56 106 GLY A CA 1
ATOM 798 C C . GLY A 1 106 ? 4.478 6.837 -16.103 1.00 97.56 106 GLY A C 1
ATOM 799 O O . GLY A 1 106 ? 3.976 5.947 -15.416 1.00 97.56 106 GLY A O 1
ATOM 800 N N . SER A 1 107 ? 5.743 6.813 -16.535 1.00 98.38 107 SER A N 1
ATOM 801 C CA . SER A 1 107 ? 6.695 5.738 -16.235 1.00 98.38 107 SER A CA 1
ATOM 802 C C . SER A 1 107 ? 7.623 6.102 -15.084 1.00 98.38 107 SER A C 1
ATOM 804 O O . SER A 1 107 ? 8.212 7.181 -15.127 1.00 98.38 107 SER A O 1
ATOM 806 N N . HIS A 1 108 ? 7.830 5.178 -14.147 1.00 98.50 108 HIS A N 1
ATOM 807 C CA . HIS A 1 108 ? 8.800 5.328 -13.061 1.00 98.50 108 HIS A CA 1
ATOM 808 C C . HIS A 1 108 ? 9.525 4.023 -12.749 1.00 98.50 108 HIS A C 1
ATOM 810 O O . HIS A 1 108 ? 8.925 2.938 -12.741 1.00 98.50 108 HIS A O 1
ATOM 816 N N . ALA A 1 109 ? 10.817 4.142 -12.462 1.00 98.25 109 ALA A N 1
ATOM 817 C CA . ALA A 1 109 ? 11.665 3.033 -12.064 1.00 98.25 109 ALA A CA 1
ATOM 818 C C . ALA A 1 109 ? 11.552 2.764 -10.558 1.00 98.25 109 ALA A C 1
ATOM 820 O O . ALA A 1 109 ? 11.564 3.677 -9.735 1.00 98.25 109 ALA A O 1
ATOM 821 N N . VAL A 1 110 ? 11.492 1.490 -10.181 1.00 98.12 110 VAL A N 1
ATOM 822 C CA . VAL A 1 110 ? 11.494 1.037 -8.786 1.00 98.12 110 VAL A CA 1
ATOM 823 C C . VAL A 1 110 ? 12.575 -0.025 -8.630 1.00 98.12 110 VAL A C 1
ATOM 825 O O . VAL A 1 110 ? 12.505 -1.087 -9.252 1.00 98.12 110 VAL A O 1
ATOM 828 N N . HIS A 1 111 ? 13.587 0.252 -7.811 1.00 97.38 111 HIS A N 1
ATOM 829 C CA . HIS A 1 111 ? 14.755 -0.614 -7.631 1.00 97.38 111 HIS A CA 1
ATOM 830 C C . HIS A 1 111 ? 15.352 -0.483 -6.223 1.00 97.38 111 HIS A C 1
ATOM 832 O O . HIS A 1 111 ? 14.856 0.267 -5.383 1.00 97.38 111 HIS A O 1
ATOM 838 N N . GLY A 1 112 ? 16.425 -1.231 -5.956 1.00 95.06 112 GLY A N 1
ATOM 839 C CA . GLY A 1 112 ? 17.202 -1.100 -4.723 1.00 95.06 112 GLY A CA 1
ATOM 840 C C . GLY A 1 112 ? 16.404 -1.372 -3.442 1.00 95.06 112 GLY A C 1
ATOM 841 O O . GLY A 1 112 ? 15.452 -2.155 -3.425 1.00 95.06 112 GLY A O 1
ATOM 842 N N . ALA A 1 113 ? 16.817 -0.733 -2.344 1.00 94.88 113 ALA A N 1
ATOM 843 C CA . ALA A 1 113 ? 16.228 -0.951 -1.023 1.00 94.88 113 ALA A CA 1
ATOM 844 C C . ALA A 1 113 ? 14.780 -0.438 -0.922 1.00 94.88 113 ALA A C 1
ATOM 846 O O . ALA A 1 113 ? 13.942 -1.092 -0.296 1.00 94.88 113 ALA A O 1
ATOM 847 N N . LEU A 1 114 ? 14.471 0.699 -1.561 1.00 97.31 114 LEU A N 1
ATOM 848 C CA . LEU A 1 114 ? 13.115 1.257 -1.577 1.00 97.31 114 LEU A CA 1
ATOM 849 C C . LEU A 1 114 ? 12.163 0.336 -2.343 1.00 97.31 114 LEU A C 1
ATOM 851 O O . LEU A 1 114 ? 11.102 -0.031 -1.832 1.00 97.31 114 LEU A O 1
ATOM 855 N N . GLY A 1 115 ? 12.586 -0.120 -3.525 1.00 96.69 115 GLY A N 1
ATOM 856 C CA . GLY A 1 115 ? 11.818 -1.056 -4.332 1.00 96.69 115 GLY A CA 1
ATOM 857 C C . GLY A 1 115 ? 11.617 -2.408 -3.659 1.00 96.69 115 GLY A C 1
ATOM 858 O O . GLY A 1 115 ? 10.508 -2.938 -3.684 1.00 96.69 115 GLY A O 1
ATOM 859 N N . ALA A 1 116 ? 12.637 -2.937 -2.978 1.00 95.75 116 ALA A N 1
ATOM 860 C CA . ALA A 1 116 ? 12.508 -4.169 -2.201 1.00 95.75 116 ALA A CA 1
ATOM 861 C C . ALA A 1 116 ? 11.444 -4.048 -1.094 1.00 95.75 116 ALA A C 1
ATOM 863 O O . ALA A 1 116 ? 10.663 -4.981 -0.886 1.00 95.75 116 ALA A O 1
ATOM 864 N N . LYS A 1 117 ? 11.361 -2.892 -0.418 1.00 95.69 117 LYS A N 1
ATOM 865 C CA . LYS A 1 117 ? 10.320 -2.638 0.587 1.00 95.69 117 LYS A CA 1
ATOM 866 C C . LYS A 1 117 ? 8.927 -2.541 -0.035 1.00 95.69 117 LYS A C 1
ATOM 868 O O . LYS A 1 117 ? 7.985 -3.119 0.501 1.00 95.69 117 LYS A O 1
ATOM 873 N N . TRP A 1 118 ? 8.791 -1.850 -1.162 1.00 96.69 118 TRP A N 1
ATOM 874 C CA . TRP A 1 118 ? 7.516 -1.743 -1.874 1.00 96.69 118 TRP A CA 1
ATOM 875 C C . TRP A 1 118 ? 7.015 -3.106 -2.385 1.00 96.69 118 TRP A C 1
ATOM 877 O O . TRP A 1 118 ? 5.857 -3.467 -2.173 1.00 96.69 118 TRP A O 1
ATOM 887 N N . VAL A 1 119 ? 7.912 -3.919 -2.953 1.00 94.75 119 VAL A N 1
ATOM 888 C CA . VAL A 1 119 ? 7.654 -5.315 -3.353 1.00 94.75 119 VAL A CA 1
ATOM 889 C C . VAL A 1 119 ? 7.188 -6.150 -2.163 1.00 94.75 119 VAL A C 1
ATOM 891 O O . VAL A 1 119 ? 6.170 -6.835 -2.254 1.00 94.75 119 VAL A O 1
ATOM 894 N N . GLN A 1 120 ? 7.889 -6.060 -1.025 1.00 92.44 120 GLN A N 1
ATOM 895 C CA . GLN A 1 120 ? 7.497 -6.751 0.205 1.00 92.44 120 GLN A CA 1
ATOM 896 C C . GLN A 1 120 ? 6.057 -6.412 0.614 1.00 92.44 120 GLN A C 1
ATOM 898 O O . GLN A 1 120 ? 5.342 -7.284 1.097 1.00 92.44 120 GLN A O 1
ATOM 903 N N . MET A 1 121 ? 5.635 -5.160 0.432 1.00 92.12 121 MET A N 1
ATOM 904 C CA . MET A 1 121 ? 4.301 -4.695 0.814 1.00 92.12 121 MET A CA 1
ATOM 905 C C . MET A 1 121 ? 3.190 -5.103 -0.161 1.00 92.12 121 MET A C 1
ATOM 907 O O . MET A 1 121 ? 2.018 -4.861 0.127 1.00 92.12 121 MET A O 1
ATOM 911 N N . GLY A 1 122 ? 3.529 -5.726 -1.292 1.00 92.69 122 GLY A N 1
ATOM 912 C CA . GLY A 1 122 ? 2.557 -6.151 -2.295 1.00 92.69 122 GLY A CA 1
ATOM 913 C C . GLY A 1 122 ? 2.410 -5.194 -3.477 1.00 92.69 122 GLY A C 1
ATOM 914 O O . GLY A 1 122 ? 1.330 -5.150 -4.064 1.00 92.69 122 GLY A O 1
ATOM 915 N N . TYR A 1 123 ? 3.481 -4.481 -3.841 1.00 94.88 123 TYR A N 1
ATOM 916 C CA . TYR A 1 123 ? 3.569 -3.685 -5.072 1.00 94.88 123 TYR A CA 1
ATOM 917 C C . TYR A 1 123 ? 2.473 -2.601 -5.162 1.00 94.88 123 TYR A C 1
ATOM 919 O O . TYR A 1 123 ? 2.136 -1.961 -4.158 1.00 94.88 123 TYR A O 1
ATOM 927 N N . GLU A 1 124 ? 1.895 -2.392 -6.348 1.00 95.12 124 GLU A N 1
ATOM 928 C CA . GLU A 1 124 ? 0.845 -1.410 -6.634 1.00 95.12 124 GLU A CA 1
ATOM 929 C C . GLU A 1 124 ? -0.487 -1.711 -5.933 1.00 95.12 124 GLU A C 1
ATOM 931 O O . GLU A 1 124 ? -1.377 -0.867 -5.901 1.00 95.12 124 GLU A O 1
ATOM 936 N N . LEU A 1 125 ? -0.620 -2.906 -5.351 1.00 92.38 125 LEU A N 1
ATOM 937 C CA . LEU A 1 125 ? -1.783 -3.322 -4.568 1.00 92.38 125 LEU A CA 1
ATOM 938 C C . LEU A 1 125 ? -1.606 -3.066 -3.065 1.00 92.38 125 LEU A C 1
ATOM 940 O O . LEU A 1 125 ? -2.506 -3.368 -2.279 1.00 92.38 125 LEU A O 1
ATOM 944 N N . SER A 1 126 ? -0.444 -2.555 -2.654 1.00 93.56 126 SER A N 1
ATOM 945 C CA . SER A 1 126 ? -0.214 -2.068 -1.296 1.00 93.56 126 SER A CA 1
ATOM 946 C C . SER A 1 126 ? -0.886 -0.701 -1.082 1.00 93.56 126 SER A C 1
ATOM 948 O O . SER A 1 126 ? -1.212 -0.014 -2.053 1.00 93.56 126 SER A O 1
ATOM 950 N N . PRO A 1 127 ? -1.015 -0.221 0.169 1.00 94.38 127 PRO A N 1
ATOM 951 C CA . PRO A 1 127 ? -1.541 1.115 0.451 1.00 94.38 127 PRO A CA 1
ATOM 952 C C . PRO A 1 127 ? -0.738 2.273 -0.164 1.00 94.38 127 PRO A C 1
ATOM 954 O O . PRO A 1 127 ? -1.199 3.413 -0.114 1.00 94.38 127 PRO A O 1
ATOM 957 N N . LEU A 1 128 ? 0.461 2.011 -0.702 1.00 96.31 128 LEU A N 1
ATOM 958 C CA . LEU A 1 128 ? 1.268 3.002 -1.413 1.00 96.31 128 LEU A CA 1
ATOM 959 C C . LEU A 1 128 ? 0.850 3.175 -2.880 1.00 96.31 128 LEU A C 1
ATOM 961 O O . LEU A 1 128 ? 1.040 4.261 -3.419 1.00 96.31 128 LEU A O 1
ATOM 965 N N . GLY A 1 129 ? 0.270 2.161 -3.526 1.00 95.94 129 GLY A N 1
ATOM 966 C CA . GLY A 1 129 ? -0.075 2.229 -4.948 1.00 95.94 129 GLY A CA 1
ATOM 967 C C . GLY A 1 129 ? 1.147 2.312 -5.873 1.00 95.94 129 GLY A C 1
ATOM 968 O O . GLY A 1 129 ? 2.233 1.829 -5.537 1.00 95.94 129 GLY A O 1
ATOM 969 N N . TYR A 1 130 ? 0.960 2.916 -7.049 1.00 97.94 130 TYR A N 1
ATOM 970 C CA . TYR A 1 130 ? 2.010 3.096 -8.058 1.00 97.94 130 TYR A CA 1
ATOM 971 C C . TYR A 1 130 ? 3.081 4.112 -7.619 1.00 97.94 130 TYR A C 1
ATOM 973 O O . TYR A 1 130 ? 2.761 5.071 -6.903 1.00 97.94 130 TYR A O 1
ATOM 981 N N . PRO A 1 131 ? 4.340 3.954 -8.076 1.00 98.38 131 PRO A N 1
ATOM 982 C CA . PRO A 1 131 ? 5.348 5.009 -7.973 1.00 98.38 131 PRO A CA 1
ATOM 983 C C . PRO A 1 131 ? 4.910 6.242 -8.774 1.00 98.38 131 PRO A C 1
ATOM 985 O O . PRO A 1 131 ? 4.386 6.104 -9.876 1.00 98.38 131 PRO A O 1
ATOM 988 N N . VAL A 1 132 ? 5.130 7.438 -8.225 1.00 98.25 132 VAL A N 1
ATOM 989 C CA . VAL A 1 132 ? 4.857 8.738 -8.885 1.00 98.25 132 VAL A CA 1
ATOM 990 C C . VAL A 1 132 ? 6.122 9.587 -9.052 1.00 98.25 132 VAL A C 1
ATOM 992 O O . VAL A 1 132 ? 6.070 10.732 -9.494 1.00 98.25 132 VAL A O 1
ATOM 995 N N . SER A 1 133 ? 7.263 9.040 -8.643 1.00 98.44 133 SER A N 1
ATOM 996 C CA . SER A 1 133 ? 8.594 9.576 -8.888 1.00 98.44 133 SER A CA 1
ATOM 997 C C . SER A 1 133 ? 9.573 8.420 -9.042 1.00 98.44 133 SER A C 1
ATOM 999 O O . SER A 1 133 ? 9.295 7.304 -8.597 1.00 98.44 133 SER A O 1
ATOM 1001 N N . ASP A 1 134 ? 10.756 8.705 -9.572 1.00 97.94 134 ASP A N 1
ATOM 1002 C CA . ASP A 1 134 ? 11.901 7.811 -9.409 1.00 97.94 134 ASP A CA 1
ATOM 1003 C C . ASP A 1 134 ? 12.513 7.962 -8.011 1.00 97.94 134 ASP A C 1
ATOM 1005 O O . ASP A 1 134 ? 12.151 8.863 -7.240 1.00 97.94 134 ASP A O 1
ATOM 1009 N N . GLU A 1 135 ? 13.440 7.064 -7.681 1.00 97.06 135 GLU A N 1
ATOM 1010 C CA . GLU A 1 135 ? 14.289 7.191 -6.501 1.00 97.06 135 GLU A CA 1
ATOM 1011 C C . GLU A 1 135 ? 15.194 8.426 -6.625 1.00 97.06 135 GLU A C 1
ATOM 1013 O O . GLU A 1 135 ? 15.919 8.603 -7.602 1.00 97.06 135 GLU A O 1
ATOM 1018 N N . SER A 1 136 ? 15.171 9.276 -5.599 1.00 96.75 136 SER A N 1
ATOM 1019 C CA . SER A 1 136 ? 16.056 10.431 -5.470 1.00 96.75 136 SER A CA 1
ATOM 1020 C C . SER A 1 136 ? 16.919 10.275 -4.226 1.00 96.75 136 SER A C 1
ATOM 1022 O O . SER A 1 136 ? 16.392 10.185 -3.116 1.00 96.75 136 SER A O 1
ATOM 1024 N N . CYS A 1 137 ? 18.240 10.282 -4.404 1.00 95.56 137 CYS A N 1
ATOM 1025 C CA . CYS A 1 137 ? 19.219 10.145 -3.329 1.00 95.56 137 CYS A CA 1
ATOM 1026 C C . CYS A 1 137 ? 20.064 11.413 -3.173 1.00 95.56 137 CYS A C 1
ATOM 1028 O O . CYS A 1 137 ? 20.576 11.953 -4.153 1.00 95.56 137 CYS A O 1
ATOM 1030 N N . GLY A 1 138 ? 20.268 11.862 -1.935 1.00 94.38 138 GLY A N 1
ATOM 1031 C CA . GLY A 1 138 ? 21.127 13.008 -1.646 1.00 94.38 138 GLY A CA 1
ATOM 1032 C C . GLY A 1 138 ? 21.392 13.223 -0.157 1.00 94.38 138 GLY A C 1
ATOM 1033 O O . GLY A 1 138 ? 20.896 12.488 0.695 1.00 94.38 138 GLY A O 1
ATOM 1034 N N . GLY A 1 139 ? 22.182 14.255 0.144 1.00 92.19 139 GLY A N 1
ATOM 1035 C CA . GLY A 1 139 ? 22.512 14.665 1.511 1.00 92.19 139 GLY A CA 1
ATOM 1036 C C . GLY A 1 139 ? 23.707 13.936 2.135 1.00 92.19 139 GLY A C 1
ATOM 1037 O O . GLY A 1 139 ? 24.248 12.980 1.580 1.00 92.19 139 GLY A O 1
ATOM 1038 N N . THR A 1 140 ? 24.110 14.424 3.312 1.00 91.38 140 THR A N 1
ATOM 1039 C CA . THR A 1 140 ? 25.187 13.855 4.132 1.00 91.38 140 THR A CA 1
ATOM 1040 C C . THR A 1 140 ? 24.718 13.804 5.591 1.00 91.38 140 THR A C 1
ATOM 1042 O O . THR A 1 140 ? 24.621 14.859 6.220 1.00 91.38 140 THR A O 1
ATOM 1045 N N . PRO A 1 141 ? 24.423 12.618 6.153 1.00 91.00 141 PRO A N 1
ATOM 1046 C CA . PRO A 1 141 ? 24.523 11.294 5.529 1.00 91.00 141 PRO A CA 1
ATOM 1047 C C . PRO A 1 141 ? 23.515 11.089 4.383 1.00 91.00 141 PRO A C 1
ATOM 1049 O O . PRO A 1 141 ? 22.471 11.736 4.341 1.00 91.00 141 PRO A O 1
ATOM 1052 N N . LEU A 1 142 ? 23.853 10.186 3.457 1.00 94.25 142 LEU A N 1
ATOM 1053 C CA . LEU A 1 142 ? 23.034 9.877 2.282 1.00 94.25 142 LEU A CA 1
ATOM 1054 C C . LEU A 1 142 ? 21.643 9.379 2.694 1.00 94.25 142 LEU A C 1
ATOM 1056 O O . LEU A 1 142 ? 21.520 8.481 3.529 1.00 94.25 142 LEU A O 1
ATOM 1060 N N . SER A 1 143 ? 20.608 9.923 2.059 1.00 96.00 143 SER A N 1
ATOM 1061 C CA . SER A 1 143 ? 19.235 9.444 2.168 1.00 96.00 143 SER A CA 1
ATOM 1062 C C . SER A 1 143 ? 18.591 9.371 0.795 1.00 96.00 143 SER A C 1
ATOM 1064 O O . SER A 1 143 ? 18.657 10.324 0.020 1.00 96.00 143 SER A O 1
ATOM 1066 N N . CYS A 1 144 ? 17.949 8.243 0.516 1.00 97.19 144 CYS A N 1
ATOM 1067 C CA . CYS A 1 144 ? 17.161 8.018 -0.686 1.00 97.19 144 CYS A CA 1
ATOM 1068 C C . CYS A 1 144 ? 15.673 8.062 -0.354 1.00 97.19 144 CYS A C 1
ATOM 1070 O O . CYS A 1 144 ? 15.258 7.599 0.710 1.00 97.19 144 CYS A O 1
ATOM 1072 N N . SER A 1 145 ? 14.865 8.597 -1.259 1.00 98.00 145 SER A N 1
ATOM 1073 C CA . SER A 1 145 ? 13.411 8.615 -1.129 1.00 98.00 145 SER A CA 1
ATOM 1074 C C . SER A 1 145 ? 12.729 8.426 -2.472 1.00 98.00 145 SER A C 1
ATOM 1076 O O . SER A 1 145 ? 13.222 8.915 -3.488 1.00 98.00 145 SER A O 1
ATOM 1078 N N . GLN A 1 146 ? 11.567 7.785 -2.454 1.00 98.69 146 GLN A N 1
ATOM 1079 C CA . GLN A 1 146 ? 10.696 7.642 -3.613 1.00 98.69 146 GLN A CA 1
ATOM 1080 C C . GLN A 1 146 ? 9.246 7.901 -3.206 1.00 98.69 146 GLN A C 1
ATOM 1082 O O . GLN A 1 146 ? 8.791 7.432 -2.155 1.00 98.69 146 GLN A O 1
ATOM 1087 N N . TYR A 1 147 ? 8.531 8.658 -4.036 1.00 98.44 147 TYR A N 1
ATOM 1088 C CA . TYR A 1 147 ? 7.124 8.975 -3.842 1.00 98.44 147 TYR A CA 1
ATOM 1089 C C . TYR A 1 147 ? 6.235 7.968 -4.567 1.00 98.44 147 TYR A C 1
ATOM 1091 O O . TYR A 1 147 ? 6.498 7.555 -5.696 1.00 98.44 147 TYR A O 1
ATOM 1099 N N . PHE A 1 148 ? 5.138 7.626 -3.908 1.00 98.44 148 PHE A N 1
ATOM 1100 C CA . PHE A 1 148 ? 4.075 6.760 -4.391 1.00 98.44 148 PHE A CA 1
ATOM 1101 C C . PHE A 1 148 ? 2.735 7.477 -4.200 1.00 98.44 148 PHE A C 1
ATOM 1103 O O . PHE A 1 148 ? 2.632 8.418 -3.408 1.00 98.44 148 PHE A O 1
ATOM 1110 N N . GLN A 1 149 ? 1.685 7.028 -4.887 1.00 97.12 149 GLN A N 1
ATOM 1111 C CA . GLN A 1 149 ? 0.346 7.630 -4.775 1.00 97.12 149 GLN A CA 1
ATOM 1112 C C . GLN A 1 149 ? -0.133 7.756 -3.317 1.00 97.12 149 GLN A C 1
ATOM 1114 O O . GLN A 1 149 ? -0.769 8.738 -2.933 1.00 97.12 149 GLN A O 1
ATOM 1119 N N . GLY A 1 150 ? 0.175 6.747 -2.507 1.00 96.06 150 GLY A N 1
ATOM 1120 C CA . GLY A 1 150 ? -0.257 6.605 -1.125 1.00 96.06 150 GLY A CA 1
ATOM 1121 C C . GLY A 1 150 ? 0.825 6.876 -0.085 1.00 96.06 150 GLY A C 1
ATOM 1122 O O . GLY A 1 150 ? 0.639 6.469 1.058 1.00 96.06 150 GLY A O 1
ATOM 1123 N N . GLY A 1 151 ? 1.948 7.517 -0.431 1.00 97.31 151 GLY A N 1
ATOM 1124 C CA . GLY A 1 151 ? 2.979 7.879 0.548 1.00 97.31 151 GLY A CA 1
ATOM 1125 C C . GLY A 1 151 ? 4.402 7.930 0.004 1.00 97.31 151 GLY A C 1
ATOM 1126 O O . GLY A 1 151 ? 4.634 8.061 -1.192 1.00 97.31 151 GLY A O 1
ATOM 1127 N N . THR A 1 152 ? 5.371 7.813 0.904 1.00 98.31 152 THR A N 1
ATOM 1128 C CA . THR A 1 152 ? 6.803 7.881 0.584 1.00 98.31 152 THR A CA 1
ATOM 1129 C C . THR A 1 152 ? 7.535 6.724 1.247 1.00 98.31 152 THR A C 1
ATOM 1131 O O . THR A 1 152 ? 7.253 6.393 2.402 1.00 98.31 152 THR A O 1
ATOM 1134 N N . ILE A 1 153 ? 8.498 6.133 0.544 1.00 98.38 153 ILE A N 1
ATOM 1135 C CA . ILE A 1 153 ? 9.490 5.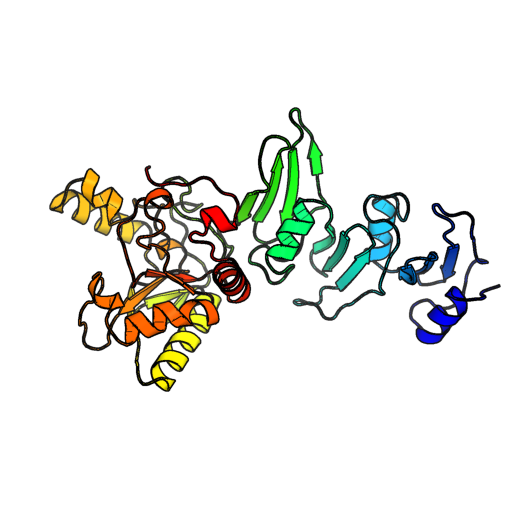241 1.152 1.00 98.38 153 ILE A CA 1
ATOM 1136 C C . ILE A 1 153 ? 10.807 6.004 1.240 1.00 98.38 153 ILE A C 1
ATOM 1138 O O . ILE A 1 153 ? 11.243 6.590 0.250 1.00 98.38 153 ILE A O 1
ATOM 1142 N N . THR A 1 154 ? 11.437 5.977 2.412 1.00 97.94 154 THR A N 1
ATOM 1143 C CA . THR A 1 154 ? 12.708 6.655 2.681 1.00 97.94 154 THR A CA 1
ATOM 1144 C C . THR A 1 154 ? 13.710 5.677 3.273 1.00 97.94 154 THR A C 1
ATOM 1146 O O . THR A 1 154 ? 13.384 4.894 4.167 1.00 97.94 154 THR A O 1
ATOM 1149 N N . TRP A 1 155 ? 14.951 5.759 2.809 1.00 96.88 155 TRP A N 1
ATOM 1150 C CA . TRP A 1 155 ? 16.077 4.984 3.303 1.00 96.88 155 TRP A CA 1
ATOM 1151 C C . TRP A 1 155 ? 17.294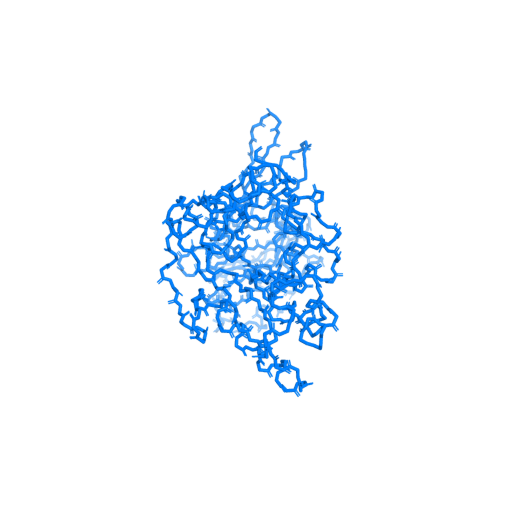 5.891 3.528 1.00 96.88 155 TRP A C 1
ATOM 1153 O O . TRP A 1 155 ? 18.006 6.221 2.577 1.00 96.88 155 TRP A O 1
ATOM 1163 N N . PRO A 1 156 ? 17.542 6.317 4.775 1.00 92.81 156 PRO A N 1
ATOM 1164 C CA . PRO A 1 156 ? 18.803 6.934 5.154 1.00 92.81 156 PRO A CA 1
ATOM 1165 C C . PRO A 1 156 ? 19.858 5.861 5.449 1.00 92.81 156 PRO A C 1
ATOM 1167 O O . PRO A 1 156 ? 19.561 4.864 6.097 1.00 92.81 156 PRO A O 1
ATOM 1170 N N . THR A 1 157 ? 21.115 6.069 5.059 1.00 88.69 157 THR A N 1
ATOM 1171 C CA . THR A 1 157 ? 22.180 5.054 5.229 1.00 88.69 157 THR A CA 1
ATOM 1172 C C . THR A 1 157 ? 22.502 4.703 6.681 1.00 88.69 157 THR A C 1
ATOM 1174 O O . THR A 1 157 ? 23.072 3.649 6.948 1.00 88.69 157 THR A O 1
ATOM 1177 N N . PHE A 1 158 ? 22.133 5.568 7.626 1.00 87.06 158 PHE A N 1
ATOM 1178 C CA . PHE A 1 158 ? 22.315 5.352 9.062 1.00 87.06 158 PHE A CA 1
ATOM 1179 C C . PHE A 1 158 ? 21.112 4.676 9.742 1.00 87.06 158 PHE A C 1
ATOM 1181 O O . PHE A 1 158 ? 21.178 4.404 10.941 1.00 87.06 158 PHE A O 1
ATOM 1188 N N . ALA A 1 159 ? 20.013 4.423 9.022 1.00 89.12 159 ALA A N 1
ATOM 1189 C CA . ALA A 1 159 ? 18.837 3.750 9.569 1.00 89.12 159 ALA A CA 1
ATOM 1190 C C . ALA A 1 159 ? 18.217 2.751 8.574 1.00 89.12 159 ALA A C 1
ATOM 1192 O O . ALA A 1 159 ? 18.706 2.525 7.470 1.00 89.12 159 ALA A O 1
ATOM 1193 N N . GLY A 1 160 ? 17.142 2.090 9.003 1.00 90.00 160 GLY A N 1
ATOM 1194 C CA . GLY A 1 160 ? 16.384 1.180 8.149 1.00 90.00 160 GLY A CA 1
ATOM 1195 C C . GLY A 1 160 ? 15.485 1.910 7.151 1.00 90.00 160 GLY A C 1
ATOM 1196 O O . GLY A 1 160 ? 15.234 3.110 7.266 1.00 90.00 160 GLY A O 1
ATOM 1197 N N . VAL A 1 161 ? 14.959 1.155 6.183 1.00 95.94 161 VAL A N 1
ATOM 1198 C CA . VAL A 1 161 ? 13.900 1.640 5.291 1.00 95.94 161 VAL A CA 1
ATOM 1199 C C . VAL A 1 161 ? 12.640 1.914 6.111 1.00 95.94 161 VAL A C 1
ATOM 1201 O O . VAL A 1 161 ? 12.205 1.063 6.889 1.00 95.94 161 VAL A O 1
ATOM 1204 N N . SER A 1 162 ? 12.037 3.079 5.903 1.00 96.94 162 SER A N 1
ATOM 1205 C CA . SER A 1 162 ? 10.779 3.479 6.526 1.00 96.94 162 SER A CA 1
ATOM 1206 C C . SER A 1 162 ? 9.759 3.881 5.469 1.00 96.94 162 SER A C 1
ATOM 1208 O O . SER A 1 162 ? 10.107 4.352 4.386 1.00 96.94 162 SER A O 1
ATOM 1210 N N . VAL A 1 163 ? 8.488 3.680 5.790 1.00 97.62 163 VAL A N 1
ATOM 1211 C CA . VAL A 1 163 ? 7.351 4.007 4.940 1.00 97.62 163 VAL A CA 1
ATOM 1212 C C . VAL A 1 163 ? 6.504 5.028 5.675 1.00 97.62 163 VAL A C 1
ATOM 1214 O O . VAL A 1 163 ? 6.113 4.815 6.820 1.00 97.62 163 VAL A O 1
ATOM 1217 N N . THR A 1 164 ? 6.214 6.140 5.011 1.00 96.88 164 THR A N 1
ATOM 1218 C CA . THR A 1 164 ? 5.307 7.176 5.506 1.00 96.88 164 THR A CA 1
ATOM 1219 C C . THR A 1 164 ? 4.092 7.227 4.589 1.00 96.88 164 THR A C 1
ATOM 1221 O O . THR A 1 164 ? 4.149 7.878 3.543 1.00 96.88 164 THR A O 1
ATOM 1224 N N . PRO A 1 165 ? 3.003 6.517 4.928 1.00 95.81 165 PRO A N 1
ATOM 1225 C CA . PRO A 1 165 ? 1.777 6.564 4.146 1.00 95.81 165 PRO A CA 1
ATOM 1226 C C . PRO A 1 165 ? 1.148 7.961 4.187 1.00 95.81 165 PRO A C 1
ATOM 1228 O O . PRO A 1 165 ? 1.240 8.669 5.194 1.00 95.81 165 PRO A O 1
ATOM 1231 N N . SER A 1 166 ? 0.498 8.361 3.098 1.00 95.06 166 SER A N 1
ATOM 1232 C CA . SER A 1 166 ? -0.233 9.623 3.015 1.00 95.06 166 SER A CA 1
ATOM 1233 C C . SER A 1 166 ? -1.471 9.597 3.924 1.00 95.06 166 SER A C 1
ATOM 1235 O O . SER A 1 166 ? -2.001 8.520 4.208 1.00 95.06 166 SER A O 1
ATOM 1237 N N . PRO A 1 167 ? -1.996 10.759 4.359 1.00 92.06 167 PRO A N 1
ATOM 1238 C CA . PRO A 1 167 ? -3.172 10.804 5.232 1.00 92.06 167 PRO A CA 1
ATOM 1239 C C . PRO A 1 167 ? -4.431 10.136 4.658 1.00 92.06 167 PRO A C 1
ATOM 1241 O O . PRO A 1 167 ? -5.272 9.650 5.409 1.00 92.06 167 PRO A O 1
ATOM 1244 N N . SER A 1 168 ? -4.563 10.091 3.329 1.00 91.62 168 SER A N 1
ATOM 1245 C CA . SER A 1 168 ? -5.676 9.440 2.630 1.00 91.62 168 SER A CA 1
ATOM 1246 C C . SER A 1 168 ? -5.444 7.950 2.352 1.00 91.62 168 SER A C 1
ATOM 1248 O O . SER A 1 168 ? -6.383 7.255 1.951 1.00 91.62 168 SER A O 1
ATOM 1250 N N . SER A 1 169 ? -4.232 7.433 2.564 1.00 95.19 169 SER A N 1
ATOM 1251 C CA . SER A 1 169 ? -3.917 6.015 2.382 1.00 95.19 169 SER A CA 1
ATOM 1252 C C . SER A 1 169 ? -4.574 5.159 3.467 1.00 95.19 169 SER A C 1
ATOM 1254 O O . SER A 1 169 ? -4.652 5.548 4.632 1.00 95.19 169 SER A O 1
ATOM 1256 N N . THR A 1 170 ? -4.998 3.944 3.115 1.00 95.81 170 THR A N 1
ATOM 1257 C CA . THR A 1 170 ? -5.459 2.939 4.091 1.00 95.81 170 THR A CA 1
ATOM 1258 C C . THR A 1 170 ? -4.349 2.534 5.072 1.00 95.81 170 THR A C 1
ATOM 1260 O O . THR A 1 170 ? -4.632 2.110 6.193 1.00 95.81 170 THR A O 1
ATOM 1263 N N . GLY A 1 171 ? -3.081 2.744 4.700 1.00 95.75 171 GLY A N 1
ATOM 1264 C CA . GLY A 1 171 ? -1.911 2.493 5.537 1.00 95.75 171 GLY A CA 1
ATOM 1265 C C . GLY A 1 171 ? -1.589 3.594 6.553 1.00 95.75 171 GLY A C 1
ATOM 1266 O O . GLY A 1 171 ? -0.665 3.407 7.335 1.00 95.75 171 GLY A O 1
ATOM 1267 N N . VAL A 1 172 ? -2.302 4.730 6.576 1.00 97.12 172 VAL A N 1
ATOM 1268 C CA . VAL A 1 172 ? -1.967 5.882 7.441 1.00 97.12 172 VAL A CA 1
ATOM 1269 C C . VAL A 1 172 ? -1.750 5.482 8.907 1.00 97.12 172 VAL A C 1
ATOM 1271 O O . VAL A 1 172 ? -2.610 4.870 9.535 1.00 97.12 172 VAL A O 1
ATOM 1274 N N . VAL A 1 173 ? -0.604 5.828 9.494 1.00 97.06 173 VAL A N 1
ATOM 1275 C CA . VAL A 1 173 ? -0.346 5.549 10.915 1.00 97.06 173 VAL A CA 1
ATOM 1276 C C . VAL A 1 173 ? -0.685 6.780 11.732 1.00 97.06 173 VAL A C 1
ATOM 1278 O O . VAL A 1 173 ? 0.078 7.745 11.737 1.00 97.06 173 VAL A O 1
ATOM 1281 N N . VAL A 1 174 ? -1.812 6.719 12.441 1.00 97.56 174 VAL A N 1
ATOM 1282 C CA . VAL A 1 174 ? -2.222 7.750 13.393 1.00 97.56 174 VAL A CA 1
ATOM 1283 C C . VAL A 1 174 ? -1.996 7.217 14.804 1.00 97.56 174 VAL A C 1
ATOM 1285 O O . VAL A 1 174 ? -2.511 6.173 15.189 1.00 97.56 174 VAL A O 1
ATOM 1288 N N . ASN A 1 175 ? -1.163 7.905 15.573 1.00 97.50 175 ASN A N 1
ATOM 1289 C CA . ASN A 1 175 ? -0.816 7.527 16.943 1.00 97.50 175 ASN A CA 1
ATOM 1290 C C . ASN A 1 175 ? -0.295 8.744 17.699 1.00 97.50 175 ASN A C 1
ATOM 1292 O O . ASN A 1 175 ? -0.192 9.816 17.117 1.00 97.50 175 ASN A O 1
ATOM 1296 N N . LYS A 1 176 ? 0.120 8.580 18.959 1.00 97.50 176 LYS A N 1
ATOM 1297 C CA . LYS A 1 176 ? 0.501 9.674 19.872 1.00 97.50 176 LYS A CA 1
ATOM 1298 C C . LYS A 1 176 ? 1.612 10.612 19.368 1.00 97.50 176 LYS A C 1
ATOM 1300 O O . LYS A 1 176 ? 1.747 11.711 19.891 1.00 97.50 176 LYS A O 1
ATOM 1305 N N . ARG A 1 177 ? 2.373 10.222 18.337 1.00 96.94 177 ARG A N 1
ATOM 1306 C CA . ARG A 1 177 ? 3.414 11.051 17.691 1.00 96.94 177 ARG A CA 1
ATOM 1307 C C . ARG A 1 177 ? 3.089 11.451 16.249 1.00 96.94 177 ARG A C 1
ATOM 1309 O O . ARG A 1 177 ? 3.860 12.181 15.634 1.00 96.94 177 ARG A O 1
ATOM 1316 N N . ARG A 1 178 ? 1.990 10.944 15.692 1.00 96.69 178 ARG A N 1
ATOM 1317 C CA . ARG A 1 178 ? 1.577 11.118 14.295 1.00 96.69 178 ARG A CA 1
ATOM 1318 C C . ARG A 1 178 ? 0.092 11.468 14.273 1.00 96.69 178 ARG A C 1
ATOM 1320 O O . ARG A 1 178 ? -0.740 10.564 14.226 1.00 96.69 178 ARG A O 1
ATOM 1327 N N . PRO A 1 179 ? -0.257 12.756 14.388 1.00 96.81 179 PRO A N 1
ATOM 1328 C CA . PRO A 1 179 ? -1.648 13.168 14.328 1.00 96.81 179 PRO A CA 1
ATOM 1329 C C . PRO A 1 179 ? -2.216 12.977 12.918 1.00 96.81 179 PRO A C 1
ATOM 1331 O O . PRO A 1 179 ? -1.483 12.920 11.929 1.00 96.81 179 PRO A O 1
ATOM 1334 N N . ASN A 1 180 ? -3.542 12.952 12.830 1.00 95.81 180 ASN A N 1
ATOM 1335 C CA . ASN A 1 180 ? -4.263 13.171 11.586 1.00 95.81 180 ASN A CA 1
ATOM 1336 C C . ASN A 1 180 ? -3.798 14.486 10.942 1.00 95.81 180 ASN A C 1
ATOM 1338 O O . ASN A 1 180 ? -3.514 15.471 11.632 1.00 95.81 180 ASN A O 1
ATOM 1342 N N . SER A 1 181 ? -3.737 14.502 9.614 1.00 92.88 181 SER A N 1
ATOM 1343 C CA . SER A 1 181 ? -3.282 15.660 8.852 1.00 92.88 181 SER A CA 1
ATOM 1344 C C . SER A 1 181 ? -4.146 15.861 7.604 1.00 92.88 181 SER A C 1
ATOM 1346 O O . SER A 1 181 ? -4.052 15.047 6.688 1.00 92.88 181 SER A O 1
ATOM 1348 N N . PRO A 1 182 ? -4.946 16.941 7.532 1.00 94.00 182 PRO A N 1
ATOM 1349 C CA . PRO A 1 182 ? -5.228 17.909 8.599 1.00 94.00 182 PRO A CA 1
ATOM 1350 C C . PRO A 1 182 ? -5.869 17.290 9.853 1.00 94.00 182 PRO A C 1
ATOM 1352 O O . PRO A 1 182 ? -6.612 16.314 9.772 1.00 94.00 182 PRO A O 1
ATOM 1355 N N . MET A 1 183 ? -5.625 17.890 11.025 1.00 92.81 183 MET A N 1
ATOM 1356 C CA . MET A 1 183 ? -6.085 17.343 12.315 1.00 92.81 183 MET A CA 1
ATOM 1357 C C . MET A 1 183 ? -7.601 17.220 12.444 1.00 92.81 183 MET A C 1
ATOM 1359 O O . MET A 1 183 ? -8.054 16.367 13.192 1.00 92.81 183 MET A O 1
ATOM 1363 N N . ASN A 1 184 ? -8.383 18.032 11.734 1.00 89.62 184 ASN A N 1
ATOM 1364 C CA . ASN A 1 184 ? -9.847 18.003 11.749 1.00 89.62 184 ASN A CA 1
ATOM 1365 C C . ASN A 1 184 ? -10.449 17.415 10.461 1.00 89.62 184 ASN A C 1
ATOM 1367 O O . ASN A 1 184 ? -11.644 17.576 10.210 1.00 89.62 184 ASN A O 1
ATOM 1371 N N . GLN A 1 185 ? -9.638 16.758 9.626 1.00 87.81 185 GLN A N 1
ATOM 1372 C CA . GLN A 1 185 ? -10.116 16.208 8.365 1.00 87.81 185 GLN A CA 1
ATOM 1373 C C . GLN A 1 185 ? -11.166 15.119 8.604 1.00 87.81 185 GLN A C 1
ATOM 1375 O O . GLN A 1 185 ? -10.973 14.219 9.423 1.00 87.81 185 GLN A O 1
ATOM 1380 N N . THR A 1 186 ? -12.253 15.201 7.838 1.00 94.06 186 THR A N 1
ATOM 1381 C CA . THR A 1 186 ? -13.239 14.129 7.677 1.00 94.06 186 THR A CA 1
ATOM 1382 C C . THR A 1 186 ? -13.001 13.452 6.325 1.00 94.06 186 THR A C 1
ATOM 1384 O O . THR A 1 186 ? -12.908 14.166 5.320 1.00 94.06 186 THR A O 1
ATOM 1387 N N . PRO A 1 187 ? -12.872 12.114 6.263 1.00 95.56 187 PRO A N 1
ATOM 1388 C CA . PRO A 1 187 ? -12.739 11.406 4.995 1.00 95.56 187 PRO A CA 1
ATOM 1389 C C . PRO A 1 187 ? -13.947 11.671 4.080 1.00 95.56 187 PRO A C 1
ATOM 1391 O O . PRO A 1 187 ? -15.083 11.651 4.556 1.00 95.56 187 PRO A O 1
ATOM 1394 N N . PRO A 1 188 ? -13.739 11.920 2.776 1.00 95.19 188 PRO A N 1
ATOM 1395 C CA . PRO A 1 188 ? -14.829 12.266 1.861 1.00 95.19 188 PRO A CA 1
ATOM 1396 C C . PRO A 1 188 ? -15.682 11.058 1.438 1.00 95.19 188 PRO A C 1
ATOM 1398 O O . PRO A 1 188 ? -16.750 11.235 0.863 1.00 95.19 188 PRO A O 1
ATOM 1401 N N . ASP A 1 189 ? -15.213 9.837 1.693 1.00 97.00 189 ASP A N 1
ATOM 1402 C CA . ASP A 1 189 ? -15.745 8.574 1.177 1.00 97.00 189 ASP A CA 1
ATOM 1403 C C . ASP A 1 189 ? -16.403 7.707 2.266 1.00 97.00 189 ASP A C 1
ATOM 1405 O O . ASP A 1 189 ? -16.383 6.476 2.182 1.00 97.00 189 ASP A O 1
ATOM 1409 N N . LEU A 1 190 ? -16.955 8.333 3.310 1.00 98.25 190 LEU A N 1
ATOM 1410 C CA . LEU A 1 190 ? -17.646 7.627 4.389 1.00 98.25 190 LEU A CA 1
ATOM 1411 C C . LEU A 1 190 ? -18.999 7.069 3.927 1.00 98.25 190 LEU A C 1
ATOM 1413 O O . LEU A 1 190 ? -19.811 7.772 3.328 1.00 98.25 190 LEU A O 1
ATOM 1417 N N . VAL A 1 191 ? -19.262 5.814 4.278 1.00 98.62 191 VAL A N 1
ATOM 1418 C CA . VAL A 1 191 ? -20.519 5.103 4.026 1.00 98.62 191 VAL A CA 1
ATOM 1419 C C . VAL A 1 191 ? -20.998 4.402 5.295 1.00 98.62 191 VAL A C 1
ATOM 1421 O O . VAL A 1 191 ? -20.209 4.098 6.194 1.00 98.62 191 VAL A O 1
ATOM 1424 N N . TRP A 1 192 ? -22.304 4.153 5.374 1.00 98.06 192 TRP A N 1
ATOM 1425 C CA . TRP A 1 192 ? -22.924 3.489 6.519 1.00 98.06 192 TRP A CA 1
ATOM 1426 C C . TRP A 1 192 ? -22.662 1.981 6.525 1.00 98.06 192 TRP A C 1
ATOM 1428 O O . TRP A 1 192 ? -22.815 1.300 5.512 1.00 98.06 192 TRP A O 1
ATOM 1438 N N . VAL A 1 193 ? -22.339 1.464 7.707 1.00 96.00 193 VAL A N 1
ATOM 1439 C CA . VAL A 1 193 ? -22.239 0.047 8.054 1.00 96.00 193 VAL A CA 1
ATOM 1440 C C . VAL A 1 193 ? -23.004 -0.140 9.361 1.00 96.00 193 VAL A C 1
ATOM 1442 O O . VAL A 1 193 ? -22.530 0.231 10.436 1.00 96.00 193 VAL A O 1
ATOM 1445 N N . GLY A 1 194 ? -24.235 -0.645 9.273 1.00 90.94 194 GLY A N 1
ATOM 1446 C CA . GLY A 1 194 ? -25.157 -0.612 10.409 1.00 90.94 194 GLY A CA 1
ATOM 1447 C C . GLY A 1 194 ? -25.441 0.832 10.835 1.00 90.94 194 GLY A C 1
ATOM 1448 O O . GLY A 1 194 ? -25.886 1.641 10.025 1.00 90.94 194 GLY A O 1
ATOM 1449 N N . SER A 1 195 ? -25.169 1.159 12.099 1.00 93.75 195 SER A N 1
ATOM 1450 C CA . SER A 1 195 ? -25.314 2.514 12.659 1.00 93.75 195 SER A CA 1
ATOM 1451 C C . SER A 1 195 ? -24.005 3.307 12.705 1.00 93.75 195 SER A C 1
ATOM 1453 O O . SER A 1 195 ? -23.954 4.370 13.321 1.00 93.75 195 SER A O 1
ATOM 1455 N N . GLN A 1 196 ? -22.939 2.787 12.097 1.00 98.19 196 GLN A N 1
ATOM 1456 C CA . GLN A 1 196 ? -21.604 3.372 12.130 1.00 98.19 196 GLN A CA 1
ATOM 1457 C C . GLN A 1 196 ? -21.154 3.779 10.727 1.00 98.19 196 GLN A C 1
ATOM 1459 O O . GLN A 1 196 ? -21.660 3.277 9.726 1.00 98.19 196 GLN A O 1
ATOM 1464 N N . LEU A 1 197 ? -20.189 4.692 10.651 1.00 98.50 197 LEU A N 1
ATOM 1465 C CA . LEU A 1 197 ? -19.594 5.142 9.393 1.00 98.50 197 LEU A CA 1
ATOM 1466 C C . LEU A 1 197 ? -18.190 4.556 9.229 1.00 98.50 197 LEU A C 1
ATOM 1468 O O . LEU A 1 197 ? -17.432 4.483 10.192 1.00 98.50 197 LEU A O 1
ATOM 1472 N N . MET A 1 198 ? -17.823 4.179 8.010 1.00 98.62 198 MET A N 1
ATOM 1473 C CA . MET A 1 198 ? -16.461 3.786 7.635 1.00 98.62 198 MET A CA 1
ATOM 1474 C C . MET A 1 198 ? -16.153 4.287 6.231 1.00 98.62 198 MET A C 1
ATOM 1476 O O . MET A 1 198 ? -17.066 4.516 5.442 1.00 98.62 198 MET A O 1
ATOM 1480 N N . ARG A 1 199 ? -14.873 4.415 5.883 1.00 98.44 199 ARG A N 1
ATOM 1481 C CA . ARG A 1 199 ? -14.472 4.639 4.489 1.00 98.44 199 ARG A CA 1
ATOM 1482 C C . ARG A 1 199 ? -14.938 3.484 3.610 1.00 98.44 199 ARG A C 1
ATOM 1484 O O . ARG A 1 199 ? -14.877 2.331 4.031 1.00 98.44 199 ARG A O 1
ATOM 1491 N N . SER A 1 200 ? -15.369 3.798 2.394 1.00 97.88 200 SER A N 1
ATOM 1492 C CA . SER A 1 200 ? -16.020 2.870 1.459 1.00 97.88 200 SER A CA 1
ATOM 1493 C C . SER A 1 200 ? -15.313 1.516 1.283 1.00 97.88 200 SER A C 1
ATOM 1495 O O . SER A 1 200 ? -15.954 0.471 1.391 1.00 97.88 200 SER A O 1
ATOM 1497 N N . GLU A 1 201 ? -13.994 1.508 1.082 1.00 96.69 201 GLU A N 1
ATOM 1498 C CA . GLU A 1 201 ? -13.214 0.271 0.941 1.00 96.69 201 GLU A CA 1
ATOM 1499 C C . GLU A 1 201 ? -13.217 -0.567 2.232 1.00 96.69 201 GLU A C 1
ATOM 1501 O O . GLU A 1 201 ? -13.478 -1.771 2.203 1.00 96.69 201 GLU A O 1
ATOM 1506 N N . ALA A 1 202 ? -12.984 0.081 3.377 1.00 98.50 202 ALA A N 1
ATOM 1507 C CA . ALA A 1 202 ? -12.997 -0.571 4.682 1.00 98.50 202 ALA A CA 1
ATOM 1508 C C . ALA A 1 202 ? -14.398 -1.102 5.026 1.00 98.50 202 ALA A C 1
ATOM 1510 O O . ALA A 1 202 ? -14.525 -2.207 5.542 1.00 98.50 202 ALA A O 1
ATOM 1511 N N . ALA A 1 203 ? -15.451 -0.354 4.685 1.00 98.69 203 ALA A N 1
ATOM 1512 C CA . ALA A 1 203 ? -16.843 -0.762 4.851 1.00 98.69 203 ALA A CA 1
ATOM 1513 C C . ALA A 1 203 ? -17.170 -2.027 4.047 1.00 98.69 203 ALA A C 1
ATOM 1515 O O . ALA A 1 203 ? -17.795 -2.954 4.571 1.00 98.69 203 ALA A O 1
ATOM 1516 N N . TRP A 1 204 ? -16.718 -2.089 2.789 1.00 98.25 204 TRP A N 1
ATOM 1517 C CA . TRP A 1 204 ? -16.904 -3.269 1.948 1.00 98.25 204 TRP A CA 1
ATOM 1518 C C . TRP A 1 204 ? -16.242 -4.495 2.576 1.00 98.25 204 TRP A C 1
ATOM 1520 O O . TRP A 1 204 ? -16.901 -5.515 2.769 1.00 98.25 204 TRP A O 1
ATOM 1530 N N . GLN A 1 205 ? -14.982 -4.383 2.990 1.00 98.56 205 GLN A N 1
ATOM 1531 C CA . GLN A 1 205 ? -14.269 -5.489 3.631 1.00 98.56 205 GLN A CA 1
ATOM 1532 C C . GLN A 1 205 ? -14.860 -5.876 4.987 1.00 98.56 205 GLN A C 1
ATOM 1534 O O . GLN A 1 205 ? -14.963 -7.059 5.309 1.00 98.56 205 GLN A O 1
ATOM 1539 N N . PHE A 1 206 ? -15.316 -4.900 5.769 1.00 98.62 206 PHE A N 1
ATOM 1540 C CA . PHE A 1 206 ? -15.983 -5.169 7.035 1.00 98.62 206 PHE A CA 1
ATOM 1541 C C . PHE A 1 206 ? -17.275 -5.971 6.827 1.00 98.62 206 PHE A C 1
ATOM 1543 O O . PHE A 1 206 ? -17.553 -6.897 7.586 1.00 98.62 206 PHE A O 1
ATOM 1550 N N . SER A 1 207 ? -18.037 -5.684 5.764 1.00 98.19 207 SER A N 1
ATOM 1551 C CA . SER A 1 207 ? -19.220 -6.485 5.416 1.00 98.19 207 SER A CA 1
ATOM 1552 C C . SER A 1 207 ? -18.867 -7.949 5.123 1.00 98.19 207 SER A C 1
ATOM 1554 O O . SER A 1 207 ? -19.609 -8.849 5.518 1.00 98.19 207 SER A O 1
ATOM 1556 N N . GLN A 1 208 ? -17.704 -8.200 4.508 1.00 98.44 208 GLN A N 1
ATOM 1557 C CA . GLN A 1 208 ? -17.207 -9.555 4.265 1.00 98.44 208 GLN A CA 1
ATOM 1558 C C . GLN A 1 208 ? -16.808 -10.243 5.575 1.00 98.44 208 GLN A C 1
ATOM 1560 O O . GLN A 1 208 ? -17.170 -11.400 5.778 1.00 98.44 208 GLN A O 1
ATOM 1565 N N . LEU A 1 209 ? -16.159 -9.522 6.497 1.00 98.56 209 LEU A N 1
ATOM 1566 C CA . LEU A 1 209 ? -15.831 -10.027 7.835 1.00 98.56 209 LEU A CA 1
ATOM 1567 C C . LEU A 1 209 ? -17.095 -10.439 8.598 1.00 98.56 209 LEU A C 1
ATOM 1569 O O . LEU A 1 209 ? -17.162 -11.554 9.113 1.00 98.56 209 LEU A O 1
ATOM 1573 N N . VAL A 1 210 ? -18.117 -9.578 8.639 1.00 98.06 210 VAL A N 1
ATOM 1574 C CA . VAL A 1 210 ? -19.396 -9.864 9.317 1.00 98.06 210 VAL A CA 1
ATOM 1575 C C . VAL A 1 210 ? -20.121 -11.045 8.667 1.00 98.06 210 VAL A C 1
ATOM 1577 O O . VAL A 1 210 ? -20.664 -11.899 9.374 1.00 98.06 210 VAL A O 1
ATOM 1580 N N . SER A 1 211 ? -20.110 -11.128 7.333 1.00 97.75 211 SER A N 1
ATOM 1581 C CA . SER A 1 211 ? -20.678 -12.263 6.600 1.00 97.75 211 SER A CA 1
ATOM 1582 C C . SER A 1 211 ? -19.941 -13.564 6.921 1.00 97.75 211 SER A C 1
ATOM 1584 O O . SER A 1 211 ? -20.583 -14.581 7.181 1.00 97.75 211 SER A O 1
ATOM 1586 N N . GLY A 1 212 ? -18.607 -13.537 6.955 1.00 98.31 212 GLY A N 1
ATOM 1587 C CA . GLY A 1 212 ? -17.781 -14.684 7.327 1.00 98.31 212 GLY A CA 1
ATOM 1588 C C . GLY A 1 212 ? -18.035 -15.144 8.762 1.00 98.31 212 GLY A C 1
ATOM 1589 O O . GLY A 1 212 ? -18.209 -16.336 9.004 1.00 98.31 212 GLY A O 1
ATOM 1590 N N . ALA A 1 213 ? -18.145 -14.200 9.700 1.00 98.25 213 ALA A N 1
ATOM 1591 C CA . ALA A 1 213 ? -18.453 -14.486 11.099 1.00 98.25 213 ALA A CA 1
ATOM 1592 C C . ALA A 1 213 ? -19.846 -15.120 11.255 1.00 98.25 213 ALA A C 1
ATOM 1594 O O . ALA A 1 213 ? -20.021 -16.124 11.945 1.00 98.25 213 ALA A O 1
ATOM 1595 N N . SER A 1 214 ? -20.837 -14.583 10.539 1.00 97.81 214 SER A N 1
ATOM 1596 C CA . SER A 1 214 ? -22.205 -15.114 10.530 1.00 97.81 214 SER A CA 1
ATOM 1597 C C . SER A 1 214 ? -22.272 -16.518 9.925 1.00 97.81 214 SER A C 1
ATOM 1599 O O . SER A 1 214 ? -22.943 -17.387 10.478 1.00 97.81 214 SER A O 1
ATOM 1601 N N . ALA A 1 215 ? -21.539 -16.772 8.837 1.00 98.00 215 ALA A N 1
ATOM 1602 C CA . ALA A 1 215 ? -21.437 -18.097 8.225 1.00 98.00 215 ALA A CA 1
ATOM 1603 C C . ALA A 1 215 ? -20.767 -19.126 9.153 1.00 98.00 215 ALA A C 1
ATOM 1605 O O . ALA A 1 215 ? -21.108 -20.306 9.110 1.00 98.00 215 ALA A O 1
ATOM 1606 N N . ALA A 1 216 ? -19.866 -18.679 10.030 1.00 97.81 216 ALA A N 1
ATOM 1607 C CA . ALA A 1 216 ? -19.266 -19.491 11.086 1.00 97.81 216 ALA A CA 1
ATOM 1608 C C . ALA A 1 216 ? -20.151 -19.628 12.348 1.00 97.81 216 ALA A C 1
ATOM 1610 O O . ALA A 1 216 ? -19.725 -20.230 13.330 1.00 97.81 216 ALA A O 1
ATOM 1611 N N . GLY A 1 217 ? -21.376 -19.084 12.348 1.00 97.56 217 GLY A N 1
ATOM 1612 C CA . GLY A 1 217 ? -22.306 -19.154 13.482 1.00 97.56 217 GLY A CA 1
ATOM 1613 C C . GLY A 1 217 ? -21.972 -18.209 14.644 1.00 97.56 217 GLY A C 1
ATOM 1614 O O . GLY A 1 217 ? -22.521 -18.366 15.733 1.00 97.56 217 GLY A O 1
ATOM 1615 N N . VAL A 1 218 ? -21.090 -17.229 14.429 1.00 97.25 218 VAL A N 1
ATOM 1616 C CA . VAL A 1 218 ? -20.556 -16.314 15.452 1.00 97.25 218 VAL A CA 1
ATOM 1617 C C . VAL A 1 218 ? -20.758 -14.853 15.031 1.00 97.25 218 VAL A C 1
ATOM 1619 O O . VAL A 1 218 ? -19.807 -14.167 14.667 1.00 97.25 218 VAL A O 1
ATOM 1622 N N . PRO A 1 219 ? -22.003 -14.341 15.029 1.00 96.06 219 PRO A N 1
ATOM 1623 C CA . PRO A 1 219 ? -22.285 -12.996 14.536 1.00 96.06 219 PRO A CA 1
ATOM 1624 C C . PRO A 1 219 ? -21.510 -11.922 15.315 1.00 96.06 219 PRO A C 1
ATOM 1626 O O . PRO A 1 219 ? -21.467 -11.932 16.545 1.00 96.06 219 PRO A O 1
ATOM 1629 N N . VAL A 1 220 ? -20.947 -10.965 14.576 1.00 96.88 220 VAL A N 1
ATOM 1630 C CA . VAL A 1 220 ? -20.216 -9.794 15.087 1.00 96.88 220 VAL A CA 1
ATOM 1631 C C . VAL A 1 220 ? -21.054 -8.544 14.813 1.00 96.88 220 VAL A C 1
ATOM 1633 O O . VAL A 1 220 ? -21.590 -8.401 13.715 1.00 96.88 220 VAL A O 1
ATOM 1636 N N . THR A 1 221 ? -21.170 -7.635 15.786 1.00 95.75 221 THR A N 1
ATOM 1637 C CA . THR A 1 221 ? -21.880 -6.352 15.615 1.00 95.75 221 THR A CA 1
ATOM 1638 C C . THR A 1 221 ? -20.937 -5.151 15.669 1.00 95.75 221 THR A C 1
ATOM 1640 O O . THR A 1 221 ? -19.854 -5.224 16.251 1.00 95.75 221 THR A O 1
ATOM 1643 N N . THR A 1 222 ? -21.363 -4.032 15.082 1.00 97.75 222 THR A N 1
ATOM 1644 C CA . THR A 1 222 ? -20.666 -2.739 15.132 1.00 97.75 222 THR A CA 1
ATOM 1645 C C . THR A 1 222 ? -20.939 -2.013 16.448 1.00 97.75 222 THR A C 1
ATOM 1647 O O . THR A 1 222 ? -22.095 -1.945 16.871 1.00 97.75 222 THR A O 1
ATOM 1650 N N . VAL A 1 223 ? -19.915 -1.398 17.043 1.00 97.88 223 VAL A N 1
ATOM 1651 C CA . VAL A 1 223 ? -20.035 -0.574 18.259 1.00 97.88 223 VAL A CA 1
ATOM 1652 C C . VAL A 1 223 ? -19.637 0.883 18.002 1.00 97.88 223 VAL A C 1
ATOM 1654 O O . VAL A 1 223 ? -20.418 1.780 18.312 1.00 97.88 223 VAL A O 1
ATOM 1657 N N . SER A 1 224 ? -18.464 1.142 17.413 1.00 98.31 224 SER A N 1
ATOM 1658 C CA . S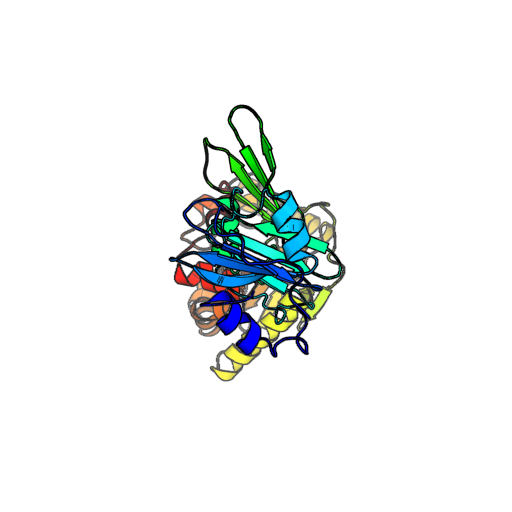ER A 1 224 ? -18.000 2.507 17.105 1.00 98.31 224 SER A CA 1
ATOM 1659 C C . SER A 1 224 ? -17.138 2.541 15.843 1.00 98.31 224 SER A C 1
ATOM 1661 O O . SER A 1 224 ? -16.074 1.934 15.803 1.00 98.31 224 SER A O 1
ATOM 1663 N N . GLY A 1 225 ? -17.587 3.258 14.813 1.00 98.44 225 GLY A N 1
ATOM 1664 C CA . GLY A 1 225 ? -16.837 3.471 13.571 1.00 98.44 225 GLY A CA 1
ATOM 1665 C C . GLY A 1 225 ? -16.120 4.818 13.552 1.00 98.44 225 GLY A C 1
ATOM 1666 O O . GLY A 1 225 ? -15.427 5.192 14.500 1.00 98.44 225 GLY A O 1
ATOM 1667 N N . PHE A 1 226 ? -16.309 5.571 12.469 1.00 98.50 226 PHE A N 1
ATOM 1668 C CA . PHE A 1 226 ? -15.793 6.925 12.318 1.00 98.50 226 PHE A CA 1
ATOM 1669 C C . PHE A 1 226 ? -16.250 7.837 13.457 1.00 98.50 226 PHE A C 1
ATOM 1671 O O . PHE A 1 226 ? -17.426 7.881 13.826 1.00 98.50 226 PHE A O 1
ATOM 1678 N N . ARG A 1 227 ? -15.300 8.622 13.963 1.00 98.06 227 ARG A N 1
ATOM 1679 C CA . ARG A 1 227 ? -15.525 9.626 14.999 1.00 98.06 227 ARG A CA 1
ATOM 1680 C C . ARG A 1 227 ? -14.843 10.922 14.587 1.00 98.06 227 ARG A C 1
ATOM 1682 O O . ARG A 1 227 ? -13.638 10.929 14.348 1.00 98.06 227 ARG A O 1
ATOM 1689 N N . SER A 1 228 ? -15.604 12.010 14.501 1.00 97.88 228 SER A N 1
ATOM 1690 C CA . SER A 1 228 ? -15.051 13.314 14.133 1.00 97.88 228 SER A CA 1
ATOM 1691 C C . SER A 1 228 ? -14.105 13.848 15.213 1.00 97.88 228 SER A C 1
ATOM 1693 O O . SER A 1 228 ? -14.142 13.417 16.372 1.00 97.88 228 SER A O 1
ATOM 1695 N N . TYR A 1 229 ? -13.289 14.835 14.837 1.00 97.81 229 TYR A N 1
ATOM 1696 C CA . TYR A 1 229 ? -12.422 15.549 15.771 1.00 97.81 229 TYR A CA 1
ATOM 1697 C C . TYR A 1 229 ? -13.210 16.106 16.969 1.00 97.81 229 TYR A C 1
ATOM 1699 O O . TYR A 1 229 ? -12.837 15.856 18.113 1.00 97.81 229 TYR A O 1
ATOM 1707 N N . ASP A 1 230 ? -14.337 16.782 16.723 1.00 97.81 230 ASP A N 1
ATOM 1708 C CA . ASP A 1 230 ? -15.147 17.412 17.776 1.00 97.81 230 ASP A CA 1
ATOM 1709 C C . ASP A 1 230 ? -15.779 16.385 18.723 1.00 97.81 230 ASP A C 1
ATOM 1711 O O . ASP A 1 230 ? -15.800 16.577 19.941 1.00 97.81 230 ASP A O 1
ATOM 1715 N N . THR A 1 231 ? -16.232 15.243 18.197 1.00 97.56 231 THR A N 1
ATOM 1716 C CA . THR A 1 231 ? -16.698 14.140 19.045 1.00 97.56 231 THR A CA 1
ATOM 1717 C C . THR A 1 231 ? -15.555 13.586 19.899 1.00 97.56 231 THR A C 1
ATOM 1719 O O . THR A 1 231 ? -15.758 13.306 21.082 1.00 97.56 231 THR A O 1
ATOM 1722 N N . GLN A 1 232 ? -14.340 13.475 19.347 1.00 98.31 232 GLN A N 1
ATOM 1723 C CA . GLN A 1 232 ? -13.164 13.053 20.113 1.00 98.31 232 GLN A CA 1
ATOM 1724 C C . GLN A 1 232 ? -12.782 14.075 21.199 1.00 98.31 232 GLN A C 1
ATOM 1726 O O . GLN A 1 232 ? -12.342 13.657 22.267 1.00 98.31 232 GLN A O 1
ATOM 1731 N N . VAL A 1 233 ? -12.985 15.384 20.982 1.00 98.31 233 VAL A N 1
ATOM 1732 C CA . VAL A 1 233 ? -12.808 16.423 22.022 1.00 98.31 233 VAL A CA 1
ATOM 1733 C C . VAL A 1 233 ? -13.709 16.145 23.219 1.00 98.31 233 VAL A C 1
ATOM 1735 O O . VAL A 1 233 ? -13.218 16.064 24.345 1.00 98.31 233 VAL A O 1
ATOM 1738 N N . GLY A 1 234 ? -15.011 15.964 22.985 1.00 98.12 234 GLY A N 1
ATOM 1739 C CA . GLY A 1 234 ? -15.970 15.677 24.054 1.00 98.12 234 GLY A CA 1
ATOM 1740 C C . GLY A 1 234 ? -15.631 14.392 24.813 1.00 98.12 234 GLY A C 1
ATOM 1741 O O . GLY A 1 234 ? -15.565 14.404 26.043 1.00 98.12 234 GLY A O 1
ATOM 1742 N N . LEU A 1 235 ? -15.344 13.314 24.076 1.00 97.62 235 LEU A N 1
ATOM 1743 C CA . LEU A 1 235 ? -14.990 12.012 24.643 1.00 97.62 235 LEU A CA 1
ATOM 1744 C C . LEU A 1 235 ? -13.709 12.078 25.481 1.00 97.62 235 LEU A C 1
ATOM 1746 O O . LEU A 1 235 ? -13.673 11.612 26.614 1.00 97.62 235 LEU A O 1
ATOM 1750 N N . TYR A 1 236 ? -12.641 12.668 24.951 1.00 98.38 236 TYR A N 1
ATOM 1751 C CA . TYR A 1 236 ? -11.381 12.741 25.681 1.00 98.38 236 TYR A CA 1
ATOM 1752 C C . TYR A 1 236 ? -11.520 13.593 26.952 1.00 98.38 236 TYR A C 1
ATOM 1754 O O . TYR A 1 236 ? -11.038 13.201 28.015 1.00 98.38 236 TYR A O 1
ATOM 1762 N N . ASN A 1 237 ? -12.246 14.714 26.882 1.00 98.50 237 ASN A N 1
ATOM 1763 C CA . ASN A 1 237 ? -12.502 15.554 28.051 1.00 98.50 237 ASN A CA 1
ATOM 1764 C C . ASN A 1 237 ? -13.289 14.812 29.140 1.00 98.50 237 ASN A C 1
ATOM 1766 O O . ASN A 1 237 ? -12.936 14.936 30.312 1.00 98.50 237 ASN A O 1
ATOM 1770 N N . SER A 1 238 ? -14.294 13.999 28.785 1.00 98.38 238 SER A N 1
ATOM 1771 C CA . SER A 1 238 ? -15.035 13.215 29.782 1.00 98.38 238 SER A CA 1
ATOM 1772 C C . SER A 1 238 ? -14.140 12.187 30.481 1.00 98.38 238 SER A C 1
ATOM 1774 O O . SER A 1 238 ? -14.209 12.043 31.700 1.00 98.38 238 SER A O 1
ATOM 1776 N N . TYR A 1 239 ? -13.243 11.533 29.738 1.00 97.62 239 TYR A N 1
ATOM 1777 C CA . TYR A 1 239 ? -12.266 10.594 30.295 1.00 97.62 239 TYR A CA 1
ATOM 1778 C C . TYR A 1 239 ? -11.265 11.288 31.224 1.00 97.62 239 TYR A C 1
ATOM 1780 O O . TYR A 1 239 ? -10.974 10.777 32.304 1.00 97.62 239 TYR A O 1
ATOM 1788 N N . VAL A 1 240 ? -10.767 12.472 30.850 1.00 98.38 240 VAL A N 1
ATOM 1789 C CA . VAL A 1 240 ? -9.886 13.271 31.717 1.00 98.38 240 VAL A CA 1
ATOM 1790 C C . VAL A 1 240 ? -10.607 13.682 33.000 1.00 98.38 240 VAL A C 1
ATOM 1792 O O . VAL A 1 240 ? -10.017 13.583 34.073 1.00 98.38 240 VAL A O 1
ATOM 1795 N N . SER A 1 241 ? -11.869 14.110 32.918 1.00 98.25 241 SER A N 1
ATOM 1796 C CA . SER A 1 241 ? -12.664 14.467 34.099 1.00 98.25 241 SER A CA 1
ATOM 1797 C C . SER A 1 241 ? -12.921 13.279 35.027 1.00 98.25 241 SER A C 1
ATOM 1799 O O . SER A 1 241 ? -12.948 13.461 36.240 1.00 98.25 241 SER A O 1
ATOM 1801 N N . GLN A 1 242 ? -13.102 12.077 34.476 1.00 98.00 242 GLN A N 1
ATOM 1802 C CA . GLN A 1 242 ? -13.439 10.884 35.253 1.00 98.00 242 GLN A CA 1
ATOM 1803 C C . GLN A 1 242 ? -12.214 10.171 35.839 1.00 98.00 242 GLN A C 1
ATOM 1805 O O . GLN A 1 242 ? -12.265 9.696 36.971 1.00 98.00 242 GLN A O 1
ATOM 1810 N N . TYR A 1 243 ? -11.122 10.085 35.077 1.00 97.31 243 TYR A N 1
ATOM 1811 C CA . TYR A 1 243 ? -9.970 9.234 35.399 1.00 97.31 243 TYR A CA 1
ATOM 1812 C C . TYR A 1 243 ? -8.651 10.005 35.544 1.00 97.31 243 TYR A C 1
ATOM 1814 O O . TYR A 1 243 ? -7.636 9.434 35.944 1.00 97.31 243 TYR A O 1
ATOM 1822 N N . GLY A 1 244 ? -8.640 11.301 35.225 1.00 98.19 244 GLY A N 1
ATOM 1823 C CA . GLY A 1 244 ? -7.423 12.099 35.127 1.00 98.19 244 GLY A CA 1
ATOM 1824 C C . GLY A 1 244 ? -6.654 11.850 33.825 1.00 98.19 244 GLY A C 1
ATOM 1825 O O . GLY A 1 244 ? -6.787 10.821 33.162 1.00 98.19 244 GLY A O 1
ATOM 1826 N N . ARG A 1 245 ? -5.810 12.816 33.442 1.00 97.62 245 ARG A N 1
ATOM 1827 C CA . ARG A 1 245 ? -5.108 12.808 32.145 1.00 97.62 245 ARG A CA 1
ATOM 1828 C C . ARG A 1 245 ? -4.195 11.598 31.944 1.00 97.62 245 ARG A C 1
ATOM 1830 O O . ARG A 1 245 ? -4.170 11.053 30.850 1.00 97.62 245 ARG A O 1
ATOM 1837 N N . ALA A 1 246 ? -3.466 11.189 32.981 1.00 96.12 246 ALA A N 1
ATOM 1838 C CA . ALA A 1 246 ? -2.516 10.083 32.879 1.00 96.12 246 ALA A CA 1
ATOM 1839 C C . ALA A 1 246 ? -3.202 8.762 32.495 1.00 96.12 246 ALA A C 1
ATOM 1841 O O . ALA A 1 246 ? -2.678 8.040 31.657 1.00 96.12 246 ALA A O 1
ATOM 1842 N N . VAL A 1 247 ? -4.385 8.482 33.057 1.00 96.81 247 VAL A N 1
ATOM 1843 C CA . VAL A 1 247 ? -5.185 7.296 32.711 1.00 96.81 247 VAL A CA 1
ATOM 1844 C C . VAL A 1 247 ? -5.906 7.500 31.379 1.00 96.81 247 VAL A C 1
ATOM 1846 O O . VAL A 1 247 ? -5.912 6.604 30.544 1.00 96.81 247 VAL A O 1
ATOM 1849 N N . ALA A 1 248 ? -6.467 8.689 31.131 1.00 97.00 248 ALA A N 1
ATOM 1850 C CA . ALA A 1 248 ? -7.126 8.990 29.859 1.00 97.00 248 ALA A CA 1
ATOM 1851 C C . ALA A 1 248 ? -6.190 8.767 28.656 1.00 97.00 248 ALA A C 1
ATOM 1853 O O . ALA A 1 248 ? -6.602 8.156 27.675 1.00 97.00 248 ALA A O 1
ATOM 1854 N N . ASP A 1 249 ? -4.919 9.172 28.762 1.00 97.38 249 ASP A N 1
ATOM 1855 C CA . ASP A 1 249 ? -3.898 8.988 27.722 1.00 97.38 249 ASP A CA 1
ATOM 1856 C C . ASP A 1 249 ? -3.556 7.505 27.426 1.00 97.38 249 ASP A C 1
ATOM 1858 O O . ASP A 1 249 ? -2.863 7.255 26.433 1.00 97.38 249 ASP A O 1
ATOM 1862 N N . THR A 1 250 ? -3.994 6.529 28.242 1.00 95.38 250 THR A N 1
ATOM 1863 C CA . THR A 1 250 ? -3.786 5.081 27.993 1.00 95.38 250 THR A CA 1
ATOM 1864 C C . THR A 1 250 ? -5.005 4.364 27.415 1.00 95.38 250 THR A C 1
ATOM 1866 O O . THR A 1 250 ? -4.848 3.263 26.898 1.00 95.38 250 THR A O 1
ATOM 1869 N N . ILE A 1 251 ? -6.199 4.956 27.501 1.00 94.62 251 ILE A N 1
ATOM 1870 C CA . ILE A 1 251 ? -7.469 4.324 27.081 1.00 94.62 251 ILE A CA 1
ATOM 1871 C C . ILE A 1 251 ? -8.255 5.160 26.061 1.00 94.62 251 ILE A C 1
ATOM 1873 O O . ILE A 1 251 ? -9.311 4.750 25.594 1.00 94.62 251 ILE A O 1
ATOM 1877 N N . SER A 1 252 ? -7.797 6.375 25.751 1.00 96.56 252 SER A N 1
ATOM 1878 C CA . SER A 1 252 ? -8.436 7.248 24.772 1.00 96.56 252 SER A CA 1
ATOM 1879 C C . SER A 1 252 ? -7.416 8.153 24.092 1.00 96.56 252 SER A C 1
ATOM 1881 O O . SER A 1 252 ? -6.520 8.729 24.712 1.00 96.56 252 SER A O 1
ATOM 1883 N N . ALA A 1 253 ? -7.559 8.296 22.779 1.00 97.62 253 ALA A N 1
ATOM 1884 C CA . ALA A 1 253 ? -6.722 9.195 22.009 1.00 97.62 253 ALA A CA 1
ATOM 1885 C C . ALA A 1 253 ? -7.054 10.665 22.298 1.00 97.62 253 ALA A C 1
ATOM 1887 O O . ALA A 1 253 ? -8.216 11.043 22.451 1.00 97.62 253 ALA A O 1
ATOM 1888 N N . ARG A 1 254 ? -6.045 11.536 22.268 1.00 97.94 254 ARG A N 1
ATOM 1889 C CA . ARG A 1 254 ? -6.272 12.982 22.216 1.00 97.94 254 ARG A CA 1
ATOM 1890 C C . ARG A 1 254 ? -6.946 13.348 20.887 1.00 97.94 254 ARG A C 1
ATOM 1892 O O . ARG A 1 254 ? -6.732 12.659 19.884 1.00 97.94 254 ARG A O 1
ATOM 1899 N N . PRO A 1 255 ? -7.734 14.433 20.836 1.00 97.62 255 PRO A N 1
ATOM 1900 C CA . PRO A 1 255 ? -8.321 14.921 19.589 1.00 97.62 255 PRO A CA 1
ATOM 1901 C C . PRO A 1 255 ? -7.253 15.115 18.510 1.00 97.62 255 PRO A C 1
ATOM 1903 O O . PRO A 1 255 ? -6.187 15.662 18.783 1.00 97.62 255 PRO A O 1
ATOM 1906 N N . GLY A 1 256 ? -7.509 14.612 17.302 1.00 96.69 256 GLY A N 1
ATOM 1907 C CA . GLY A 1 256 ? -6.537 14.595 16.206 1.00 96.69 256 GLY A CA 1
ATOM 1908 C C . GLY A 1 256 ? -5.565 13.410 16.226 1.00 96.69 256 GLY A C 1
ATOM 1909 O O . GLY A 1 256 ? -4.910 13.175 15.222 1.00 96.69 256 GLY A O 1
ATOM 1910 N N . PHE A 1 257 ? -5.510 12.604 17.289 1.00 97.62 257 PHE A N 1
ATOM 1911 C CA . PHE A 1 257 ? -4.623 11.432 17.409 1.00 97.62 257 PHE A CA 1
ATOM 1912 C C . PHE A 1 257 ? -5.382 10.092 17.414 1.00 97.62 257 PHE A C 1
ATOM 1914 O O . PHE A 1 257 ? -4.785 9.044 17.656 1.00 97.62 257 PHE A O 1
ATOM 1921 N N . SER A 1 258 ? -6.698 10.114 17.170 1.00 98.00 258 SER A N 1
ATOM 1922 C CA . SER A 1 258 ? -7.538 8.913 17.104 1.00 98.00 258 SER A CA 1
ATOM 1923 C C . SER A 1 258 ? -7.548 8.311 15.702 1.00 98.00 258 SER A C 1
ATOM 1925 O O . SER A 1 258 ? -7.819 9.021 14.729 1.00 98.00 258 SER A O 1
ATOM 1927 N N . GLU A 1 259 ? -7.340 6.994 15.601 1.00 97.75 259 GLU A N 1
ATOM 1928 C CA . GLU A 1 259 ? -7.518 6.265 14.341 1.00 97.75 259 GLU A CA 1
ATOM 1929 C C . GLU A 1 259 ? -8.995 6.225 13.903 1.00 97.75 259 GLU A C 1
ATOM 1931 O O . GLU A 1 259 ? -9.254 6.171 12.703 1.00 97.75 259 GLU A O 1
ATOM 1936 N N . HIS A 1 260 ? -9.975 6.369 14.810 1.00 98.50 260 HIS A N 1
ATOM 1937 C CA . HIS A 1 260 ? -11.396 6.467 14.428 1.00 98.50 260 HIS A CA 1
ATOM 1938 C C . HIS A 1 260 ? -11.670 7.616 13.455 1.00 98.50 260 HIS A C 1
ATOM 1940 O O . HIS A 1 260 ? -12.526 7.495 12.581 1.00 98.50 260 HIS A O 1
ATOM 1946 N N . GLN A 1 261 ? -10.924 8.718 13.548 1.00 98.44 261 GLN A N 1
ATOM 1947 C CA . GLN A 1 261 ? -11.107 9.856 12.649 1.00 98.44 261 GLN A CA 1
ATOM 1948 C C . GLN A 1 261 ? -10.731 9.533 11.195 1.00 98.44 261 GLN A C 1
ATOM 1950 O O . GLN A 1 261 ? -11.245 10.148 10.266 1.00 98.44 261 GLN A O 1
ATOM 1955 N N . THR A 1 262 ? -9.896 8.517 10.974 1.00 97.81 262 THR A N 1
ATOM 1956 C CA . THR A 1 262 ? -9.539 8.066 9.621 1.00 97.81 262 THR A CA 1
ATOM 1957 C C . THR A 1 262 ? -10.698 7.361 8.910 1.00 97.81 262 THR A C 1
ATOM 1959 O O . THR A 1 262 ? -10.640 7.163 7.699 1.00 97.81 262 THR A O 1
ATOM 1962 N N . GLY A 1 263 ? -11.734 6.936 9.648 1.00 98.25 263 GLY A N 1
ATOM 1963 C CA . GLY A 1 263 ? -12.806 6.084 9.129 1.00 98.25 263 GLY A CA 1
ATOM 1964 C C . GLY A 1 263 ? -12.346 4.672 8.739 1.00 98.25 263 GLY A C 1
ATOM 1965 O O . GLY A 1 263 ? -13.083 3.964 8.057 1.00 98.25 263 GLY A O 1
ATOM 1966 N N . LEU A 1 264 ? -11.140 4.261 9.147 1.00 98.69 264 LEU A N 1
ATOM 1967 C CA . LEU A 1 264 ? -10.565 2.932 8.901 1.00 98.69 264 LEU A CA 1
ATOM 1968 C C . LEU A 1 264 ? -10.684 2.006 10.119 1.00 98.69 264 LEU A C 1
ATOM 1970 O O . LEU A 1 264 ? -10.127 0.913 10.108 1.00 98.69 264 LEU A O 1
ATOM 1974 N N . VAL A 1 265 ? -11.371 2.442 11.173 1.00 98.62 265 VAL A N 1
ATOM 1975 C CA . VAL A 1 265 ? -11.543 1.684 12.414 1.00 98.62 265 VAL A CA 1
ATOM 1976 C C . VAL A 1 265 ? -12.996 1.275 12.589 1.00 98.62 265 VAL A C 1
ATOM 1978 O O . VAL A 1 265 ? -13.902 2.059 12.302 1.00 98.62 265 VAL A O 1
ATOM 1981 N N . MET A 1 266 ? -13.196 0.063 13.099 1.00 98.81 266 MET A N 1
ATOM 1982 C CA . MET A 1 266 ? -14.455 -0.368 13.688 1.00 98.81 266 MET A CA 1
ATOM 1983 C C . MET A 1 266 ? -14.185 -1.057 15.024 1.00 98.81 266 MET A C 1
ATOM 1985 O O . MET A 1 266 ? -13.546 -2.108 15.065 1.00 98.81 266 MET A O 1
ATOM 1989 N N . ASP A 1 267 ? -14.725 -0.497 16.099 1.00 98.75 267 ASP A N 1
ATOM 1990 C CA . ASP A 1 267 ? -14.914 -1.229 17.343 1.00 98.75 267 ASP A CA 1
ATOM 1991 C C . ASP A 1 267 ? -16.073 -2.210 17.163 1.00 98.75 267 ASP A C 1
ATOM 1993 O O . ASP A 1 267 ? -17.166 -1.821 16.728 1.00 98.75 267 ASP A O 1
ATOM 1997 N N . VAL A 1 268 ? -15.848 -3.473 17.514 1.00 98.56 268 VAL A N 1
ATOM 1998 C CA . VAL A 1 268 ? -16.834 -4.551 17.367 1.00 98.56 268 VAL A CA 1
ATOM 1999 C C . VAL A 1 268 ? -17.251 -5.163 18.701 1.00 98.56 268 VAL A C 1
ATOM 2001 O O . VAL A 1 268 ? -16.609 -4.977 19.729 1.00 98.56 268 VAL A O 1
ATOM 2004 N N . GLY A 1 269 ? -18.351 -5.909 18.702 1.00 97.31 269 GLY A N 1
ATOM 2005 C CA . GLY A 1 269 ? -18.839 -6.566 19.909 1.00 97.31 269 GLY A CA 1
ATOM 2006 C C . GLY A 1 269 ? -19.755 -7.748 19.631 1.00 97.31 269 GLY A C 1
ATOM 2007 O O . GLY A 1 269 ? -20.014 -8.118 18.483 1.00 97.31 269 GLY A O 1
ATOM 2008 N N . ASN A 1 270 ? -20.276 -8.324 20.714 1.00 97.19 270 ASN A N 1
ATOM 2009 C CA . ASN A 1 270 ? -21.326 -9.334 20.650 1.00 97.19 270 ASN A CA 1
ATOM 2010 C C . ASN A 1 270 ? -22.691 -8.667 20.400 1.00 97.19 270 ASN A C 1
ATOM 2012 O O . ASN A 1 270 ? -22.973 -7.638 21.020 1.00 97.19 270 ASN A O 1
ATOM 2016 N N . PRO A 1 271 ? -23.590 -9.255 19.586 1.00 94.94 271 PRO A N 1
ATOM 2017 C CA . PRO A 1 271 ? -24.930 -8.703 19.352 1.00 94.94 271 PRO A CA 1
ATOM 2018 C C . PRO A 1 271 ? -25.769 -8.503 20.622 1.00 94.94 271 PRO A C 1
ATOM 2020 O O . PRO A 1 271 ? -26.606 -7.609 20.674 1.00 94.94 271 PRO A O 1
ATOM 2023 N N . ASN A 1 272 ? -25.534 -9.311 21.660 1.00 95.00 272 ASN A N 1
ATOM 2024 C CA . ASN A 1 272 ? -26.203 -9.200 22.960 1.00 95.00 272 ASN A CA 1
ATOM 2025 C C . ASN A 1 272 ? -25.548 -8.178 23.916 1.00 95.00 272 ASN A C 1
ATOM 2027 O O . ASN A 1 272 ? -25.979 -8.056 25.059 1.00 95.00 272 ASN A O 1
ATOM 2031 N N . GLY A 1 273 ? -24.486 -7.487 23.486 1.00 95.12 273 GLY A N 1
ATOM 2032 C CA . GLY A 1 273 ? -23.746 -6.508 24.286 1.00 95.12 273 GLY A CA 1
ATOM 2033 C C . GLY A 1 273 ? -22.806 -7.097 25.345 1.00 95.12 273 GLY A C 1
ATOM 2034 O O . GLY A 1 273 ? -22.118 -6.336 26.028 1.00 95.12 273 GLY A O 1
ATOM 2035 N N . ALA A 1 274 ? -22.727 -8.424 25.488 1.00 95.69 274 ALA A N 1
ATOM 2036 C CA . ALA A 1 274 ? -21.822 -9.056 26.443 1.00 95.69 274 ALA A CA 1
ATOM 2037 C C . ALA A 1 274 ? -20.364 -8.681 26.136 1.00 95.69 274 ALA A C 1
ATOM 2039 O O . ALA A 1 274 ? -19.927 -8.751 24.984 1.00 95.69 274 ALA A O 1
ATOM 2040 N N . CYS A 1 275 ? -19.614 -8.288 27.170 1.00 96.38 275 CYS A N 1
ATOM 2041 C CA . CYS A 1 275 ? -18.220 -7.852 27.050 1.00 96.38 275 CYS A CA 1
ATOM 2042 C C . CYS A 1 275 ? -17.984 -6.718 26.031 1.00 96.38 275 CYS A C 1
ATOM 2044 O O . CYS A 1 275 ? -16.890 -6.612 25.483 1.00 96.38 275 CYS A O 1
ATOM 2046 N N . SER A 1 276 ? -18.986 -5.875 25.749 1.00 95.25 276 SER A N 1
ATOM 2047 C CA . SER A 1 276 ? -18.817 -4.758 24.810 1.00 95.25 276 SER A CA 1
ATOM 2048 C C . SER A 1 276 ? -17.721 -3.802 25.286 1.00 95.25 276 SER A C 1
ATOM 2050 O O . SER A 1 276 ? -17.779 -3.325 26.420 1.00 95.25 276 SER A O 1
ATOM 2052 N N . LEU A 1 277 ? -16.737 -3.538 24.418 1.00 95.69 277 LEU A N 1
ATOM 2053 C CA . LEU A 1 277 ? -15.573 -2.681 24.686 1.00 95.69 277 LEU A CA 1
ATOM 2054 C C . LEU A 1 277 ? -14.812 -3.060 25.973 1.00 95.69 277 LEU A C 1
ATOM 2056 O O . LEU A 1 277 ? -14.373 -2.199 26.735 1.00 95.69 277 LEU A O 1
ATOM 2060 N N . GLN A 1 278 ? -14.706 -4.362 26.255 1.00 96.75 278 GLN A N 1
ATOM 2061 C CA . GLN A 1 278 ? -13.997 -4.900 27.418 1.00 96.75 278 GLN A CA 1
ATOM 2062 C C . GLN A 1 278 ? -13.046 -6.026 27.016 1.00 96.75 278 GLN A C 1
ATOM 2064 O O . GLN A 1 278 ? -13.299 -6.762 26.064 1.00 96.75 278 GLN A O 1
ATOM 2069 N N . ALA A 1 279 ? -11.973 -6.217 27.791 1.00 96.94 279 ALA A N 1
ATOM 2070 C CA . ALA A 1 279 ? -10.966 -7.247 27.520 1.00 96.94 279 ALA A CA 1
ATOM 2071 C C . ALA A 1 279 ? -11.563 -8.666 27.460 1.00 96.94 279 ALA A C 1
ATOM 2073 O O . ALA A 1 279 ? -11.086 -9.504 26.701 1.00 96.94 279 ALA A O 1
ATOM 2074 N N . CYS A 1 280 ? -12.657 -8.930 28.191 1.00 97.50 280 CYS A N 1
ATOM 2075 C CA . CYS A 1 280 ? -13.334 -10.226 28.139 1.00 97.50 280 CYS A CA 1
ATOM 2076 C C . CYS A 1 280 ? -13.962 -10.553 26.771 1.00 97.50 280 CYS A C 1
ATOM 2078 O O . CYS A 1 280 ? -14.304 -11.713 26.548 1.00 97.50 280 CYS A O 1
ATOM 2080 N N . PHE A 1 281 ? -14.062 -9.586 25.843 1.00 98.38 281 PHE A N 1
ATOM 2081 C CA . PHE A 1 281 ? -14.517 -9.817 24.469 1.00 98.38 281 PHE A CA 1
ATOM 2082 C C . PHE A 1 281 ? -13.666 -10.868 23.751 1.00 98.38 281 PHE A C 1
ATOM 2084 O O . PHE A 1 281 ? -14.228 -11.693 23.035 1.00 98.38 281 PHE A O 1
ATOM 2091 N N . GLU A 1 282 ? -12.350 -10.901 23.998 1.00 97.31 282 GLU A N 1
ATOM 2092 C CA . GLU A 1 282 ? -11.417 -11.872 23.400 1.00 97.31 282 GLU A CA 1
ATOM 2093 C C . GLU A 1 282 ? -11.858 -13.330 23.605 1.00 97.31 282 GLU A C 1
ATOM 2095 O O . GLU A 1 282 ? -11.678 -14.163 22.720 1.00 97.31 282 GLU A O 1
ATOM 2100 N N . ASN A 1 283 ? -12.474 -13.622 24.755 1.00 96.88 283 ASN A N 1
ATOM 2101 C CA . ASN A 1 283 ? -12.901 -14.968 25.143 1.00 96.88 283 ASN A CA 1
ATOM 2102 C C . ASN A 1 283 ? -14.308 -15.324 24.641 1.00 96.88 283 ASN A C 1
ATOM 2104 O O . ASN A 1 283 ? -14.829 -16.394 24.951 1.00 96.88 283 ASN A O 1
ATOM 2108 N N . THR A 1 284 ? -14.959 -14.419 23.911 1.00 97.94 284 THR A N 1
ATOM 2109 C CA . THR A 1 284 ? -16.261 -14.686 23.294 1.00 97.94 284 THR A CA 1
ATOM 2110 C C . THR A 1 284 ? -16.070 -15.295 21.906 1.00 97.94 284 THR A C 1
ATOM 2112 O O . THR A 1 284 ? -15.058 -15.012 21.264 1.00 97.94 284 THR A O 1
ATOM 2115 N N . PRO A 1 285 ? -17.036 -16.072 21.381 1.00 97.50 285 PRO A N 1
ATOM 2116 C CA . PRO A 1 285 ? -16.919 -16.637 20.035 1.00 97.50 285 PRO A CA 1
ATOM 2117 C C . PRO A 1 285 ? -16.682 -15.577 18.944 1.00 97.50 285 PRO A C 1
ATOM 2119 O O . PRO A 1 285 ? -15.920 -15.807 18.007 1.00 97.50 285 PRO A O 1
ATOM 2122 N N . ALA A 1 286 ? -17.282 -14.390 19.093 1.00 97.75 286 ALA A N 1
ATOM 2123 C CA . ALA A 1 286 ? -17.059 -13.252 18.203 1.00 97.75 286 ALA A CA 1
ATOM 2124 C C . ALA A 1 286 ? -15.621 -12.708 18.299 1.00 97.75 286 ALA A C 1
ATOM 2126 O O . ALA A 1 286 ? -14.983 -12.472 17.272 1.00 97.75 286 ALA A O 1
ATOM 2127 N N . GLY A 1 287 ? -15.089 -12.535 19.514 1.00 97.94 287 GLY A N 1
ATOM 2128 C CA . GLY A 1 287 ? -13.712 -12.075 19.719 1.00 97.94 287 GLY A CA 1
ATOM 2129 C C . GLY A 1 287 ? -12.666 -13.076 19.233 1.00 97.94 287 GLY A C 1
ATOM 2130 O O . GLY A 1 287 ? -11.690 -12.683 18.594 1.00 97.94 287 GLY A O 1
ATOM 2131 N N . GLU A 1 288 ? -12.898 -14.372 19.441 1.00 98.12 288 GLU A N 1
ATOM 2132 C CA . GLU A 1 288 ? -12.051 -15.434 18.898 1.00 98.12 288 GLU A CA 1
ATOM 2133 C C . GLU A 1 288 ? -12.056 -15.448 17.364 1.00 98.12 288 GLU A C 1
ATOM 2135 O O . GLU A 1 288 ? -10.989 -15.519 16.746 1.00 98.12 288 GLU A O 1
ATOM 2140 N N . PHE A 1 289 ? -13.231 -15.320 16.739 1.00 98.50 289 PHE A N 1
ATOM 2141 C CA . PHE A 1 289 ? -13.326 -15.221 15.284 1.00 98.50 289 PHE A CA 1
ATOM 2142 C C . PHE A 1 289 ? -12.499 -14.047 14.758 1.00 98.50 289 PHE A C 1
ATOM 2144 O O . PHE A 1 289 ? -11.679 -14.207 13.855 1.00 98.50 289 PHE A O 1
ATOM 2151 N N . VAL A 1 290 ? -12.672 -12.872 15.359 1.00 98.12 290 VAL A N 1
ATOM 2152 C CA . VAL A 1 290 ? -11.949 -11.656 14.987 1.00 98.12 290 VAL A CA 1
ATOM 2153 C C . VAL A 1 290 ? -10.436 -11.842 15.135 1.00 98.12 290 VAL A C 1
ATOM 2155 O O . VAL A 1 290 ? -9.700 -11.586 14.183 1.00 98.12 290 VAL A O 1
ATOM 2158 N N . ARG A 1 291 ? -9.959 -12.370 16.266 1.00 97.19 291 ARG A N 1
ATOM 2159 C CA . ARG A 1 291 ? -8.532 -12.656 16.502 1.00 97.19 291 ARG A CA 1
ATOM 2160 C C . ARG A 1 291 ? -7.925 -13.572 15.437 1.00 97.19 291 ARG A C 1
ATOM 2162 O O . ARG A 1 291 ? -6.791 -13.347 15.019 1.00 97.19 291 ARG A O 1
ATOM 2169 N N . ASN A 1 292 ? -8.668 -14.581 14.988 1.00 97.81 292 ASN A N 1
ATOM 2170 C CA . ASN A 1 292 ? -8.159 -15.594 14.063 1.00 97.81 292 ASN A CA 1
ATOM 2171 C C . ASN A 1 292 ? -8.346 -15.238 12.580 1.00 97.81 292 ASN A C 1
ATOM 2173 O O . ASN A 1 292 ? -7.572 -15.711 11.745 1.00 97.81 292 ASN A O 1
ATOM 2177 N N . HIS A 1 293 ? -9.343 -14.413 12.245 1.00 98.31 293 HIS A N 1
ATOM 2178 C CA . HIS A 1 293 ? -9.789 -14.224 10.860 1.00 98.31 293 HIS A CA 1
ATOM 2179 C C . HIS A 1 293 ? -9.821 -12.773 10.379 1.00 98.31 293 HIS A C 1
ATOM 2181 O O . HIS A 1 293 ? -9.882 -12.565 9.170 1.00 98.31 293 HIS A O 1
ATOM 2187 N N . ALA A 1 294 ? -9.736 -11.759 11.249 1.00 98.50 294 ALA A N 1
ATOM 2188 C CA . ALA A 1 294 ? -9.849 -10.355 10.828 1.00 98.50 294 ALA A CA 1
ATOM 2189 C C . ALA A 1 294 ? -8.843 -9.969 9.724 1.00 98.50 294 ALA A C 1
ATOM 2191 O O . ALA A 1 294 ? -9.195 -9.251 8.784 1.00 98.50 294 ALA A O 1
ATOM 2192 N N . TRP A 1 295 ? -7.625 -10.517 9.777 1.00 98.38 295 TRP A N 1
ATOM 2193 C CA . TRP A 1 295 ? -6.565 -10.249 8.799 1.00 98.38 295 TRP A CA 1
ATOM 2194 C C . TRP A 1 295 ? -6.916 -10.716 7.383 1.00 98.38 295 TRP A C 1
ATOM 2196 O O . TRP A 1 295 ? -6.499 -10.083 6.413 1.00 98.38 295 TRP A O 1
ATOM 2206 N N . GLN A 1 296 ? -7.743 -11.758 7.251 1.00 98.50 296 GLN A N 1
ATOM 2207 C CA . GLN A 1 296 ? -8.220 -12.277 5.962 1.00 98.50 296 GLN A CA 1
ATOM 2208 C C . GLN A 1 296 ? -9.104 -11.253 5.238 1.00 98.50 296 GLN A C 1
ATOM 2210 O O . GLN A 1 296 ? -9.195 -11.262 4.014 1.00 98.50 296 GLN A O 1
ATOM 2215 N N . TYR A 1 297 ? -9.696 -10.332 6.001 1.00 98.44 297 TYR A N 1
ATOM 2216 C CA . TYR A 1 297 ? -10.532 -9.233 5.526 1.00 98.44 297 TYR A CA 1
ATOM 2217 C C . TYR A 1 297 ? -9.806 -7.879 5.601 1.00 98.44 297 TYR A C 1
ATOM 2219 O O . TYR A 1 297 ? -10.418 -6.829 5.445 1.00 98.44 297 TYR A O 1
ATOM 2227 N N . GLY A 1 298 ? -8.491 -7.861 5.843 1.00 98.19 298 GLY A N 1
ATOM 2228 C CA . GLY A 1 298 ? -7.707 -6.622 5.863 1.00 98.19 298 GLY A CA 1
ATOM 2229 C C . GLY A 1 298 ? -7.724 -5.849 7.177 1.00 98.19 298 GLY A C 1
ATOM 2230 O O . GLY A 1 298 ? -7.279 -4.701 7.194 1.00 98.19 298 GLY A O 1
ATOM 2231 N N . PHE A 1 299 ? -8.205 -6.458 8.262 1.00 98.75 299 PHE A N 1
ATOM 2232 C CA . PHE A 1 299 ? -8.244 -5.859 9.594 1.00 98.75 299 PHE A CA 1
ATOM 2233 C C . PHE A 1 299 ? -7.190 -6.458 10.524 1.00 98.75 299 PHE A C 1
ATOM 2235 O O . PHE A 1 299 ? -6.935 -7.659 10.507 1.00 98.75 299 PHE A O 1
ATOM 2242 N N . ILE A 1 300 ? -6.627 -5.629 11.396 1.00 98.25 300 ILE A N 1
ATOM 2243 C CA . ILE A 1 300 ? -5.799 -6.069 12.523 1.00 98.25 300 ILE A CA 1
ATOM 2244 C C . ILE A 1 300 ? -6.451 -5.657 13.842 1.00 98.25 300 ILE A C 1
ATOM 2246 O O . ILE A 1 300 ? -7.127 -4.629 13.899 1.00 98.25 300 ILE A O 1
ATOM 2250 N N . ILE A 1 301 ? -6.196 -6.410 14.913 1.00 98.31 301 ILE A N 1
ATOM 2251 C CA . ILE A 1 301 ? -6.435 -5.920 16.276 1.00 98.31 301 ILE A CA 1
ATOM 2252 C C . ILE A 1 301 ? -5.309 -4.934 16.592 1.00 98.31 301 ILE A C 1
ATOM 2254 O O . ILE A 1 301 ? -4.144 -5.324 16.690 1.00 98.31 301 ILE A O 1
ATOM 2258 N N . ARG A 1 302 ? -5.635 -3.642 16.679 1.00 98.12 302 ARG A N 1
ATOM 2259 C CA . ARG A 1 302 ? -4.628 -2.568 16.709 1.00 98.12 302 ARG A CA 1
ATOM 2260 C C . ARG A 1 302 ? -3.826 -2.532 18.011 1.00 98.12 302 ARG A C 1
ATOM 2262 O O . ARG A 1 302 ? -2.616 -2.280 17.970 1.00 98.12 302 ARG A O 1
ATOM 2269 N N . TYR A 1 303 ? -4.498 -2.780 19.133 1.00 97.81 303 TYR A N 1
ATOM 2270 C CA . TYR A 1 303 ? -3.944 -2.674 20.481 1.00 97.81 303 TYR A CA 1
ATOM 2271 C C . TYR A 1 303 ? -4.000 -4.042 21.165 1.00 97.81 303 TYR A C 1
ATOM 2273 O O . TYR A 1 303 ? -5.065 -4.527 21.544 1.00 97.81 303 TYR A O 1
ATOM 2281 N N . THR A 1 304 ? -2.839 -4.685 21.279 1.00 96.25 304 THR A N 1
ATOM 2282 C CA . THR A 1 304 ? -2.668 -6.039 21.825 1.00 96.25 304 THR A CA 1
ATOM 2283 C C . THR A 1 304 ? -1.780 -5.999 23.068 1.00 96.25 304 THR A C 1
ATOM 2285 O O . THR A 1 304 ? -0.975 -5.083 23.222 1.00 96.25 304 THR A O 1
ATOM 2288 N N . TRP A 1 305 ? -1.839 -7.024 23.924 1.00 92.75 305 TRP A N 1
ATOM 2289 C CA . TRP A 1 305 ? -0.876 -7.166 25.029 1.00 92.75 305 TRP A CA 1
ATOM 2290 C C . TRP A 1 305 ? 0.586 -7.195 24.564 1.00 92.75 305 TRP A C 1
ATOM 2292 O O . TRP A 1 305 ? 1.479 -6.806 25.304 1.00 92.75 305 TRP A O 1
ATOM 2302 N N . ALA A 1 306 ? 0.842 -7.648 23.336 1.00 93.62 306 ALA A N 1
ATOM 2303 C CA . ALA A 1 306 ? 2.187 -7.760 22.782 1.00 93.62 306 ALA A CA 1
ATOM 2304 C C . ALA A 1 306 ? 2.755 -6.423 22.268 1.00 93.62 306 ALA A C 1
ATOM 2306 O O . ALA A 1 306 ? 3.920 -6.373 21.857 1.00 93.62 306 ALA A O 1
ATOM 2307 N N . ASN A 1 307 ? 1.949 -5.353 22.230 1.00 95.75 307 ASN A N 1
ATOM 2308 C CA . ASN A 1 307 ? 2.319 -4.116 21.548 1.00 95.75 307 ASN A CA 1
ATOM 2309 C C . ASN A 1 307 ? 2.095 -2.808 22.322 1.00 95.75 307 ASN A C 1
ATOM 2311 O O . ASN A 1 307 ? 2.257 -1.723 21.750 1.00 95.75 307 ASN A O 1
ATOM 2315 N N . ASP A 1 308 ? 1.801 -2.889 23.616 1.00 93.62 308 ASP A N 1
ATOM 2316 C CA . ASP A 1 308 ? 1.643 -1.727 24.497 1.00 93.62 308 ASP A CA 1
ATOM 2317 C C . ASP A 1 308 ? 2.911 -0.851 24.550 1.00 93.62 308 ASP A C 1
ATOM 2319 O O . ASP A 1 308 ? 2.826 0.375 24.482 1.00 93.62 308 ASP A O 1
ATOM 2323 N N . TRP A 1 309 ? 4.100 -1.461 24.535 1.00 94.88 309 TRP A N 1
ATOM 2324 C CA . TRP A 1 309 ? 5.401 -0.785 24.482 1.00 94.88 309 TRP A CA 1
ATOM 2325 C C . TRP A 1 309 ? 5.551 0.134 23.261 1.00 94.88 309 TRP A C 1
ATOM 2327 O O . TRP A 1 309 ? 6.322 1.097 23.290 1.00 94.88 309 TRP A O 1
ATOM 2337 N N . ALA A 1 310 ? 4.827 -0.160 22.179 1.00 95.62 310 ALA A N 1
ATOM 2338 C CA . ALA A 1 310 ? 4.879 0.591 20.936 1.00 95.62 310 ALA A CA 1
ATOM 2339 C C . ALA A 1 310 ? 3.746 1.613 20.814 1.00 95.62 310 ALA A C 1
ATOM 2341 O O . ALA A 1 310 ? 3.972 2.716 20.313 1.00 95.62 310 ALA A O 1
ATOM 2342 N N . THR A 1 311 ? 2.534 1.247 21.234 1.00 96.19 311 THR A N 1
ATOM 2343 C CA . THR A 1 311 ? 1.310 2.035 21.010 1.00 96.19 311 THR A CA 1
ATOM 2344 C C . THR A 1 311 ? 0.929 2.895 22.213 1.00 96.19 311 THR A C 1
ATOM 2346 O O . THR A 1 311 ? 0.357 3.974 22.053 1.00 96.19 311 THR A O 1
ATOM 2349 N N . GLY A 1 312 ? 1.265 2.432 23.418 1.00 95.56 312 GLY A N 1
ATOM 2350 C CA . GLY A 1 312 ? 0.912 3.050 24.690 1.00 95.56 312 GLY A CA 1
ATOM 2351 C C . GLY A 1 312 ? -0.571 2.976 25.040 1.00 95.56 312 GLY A C 1
ATOM 2352 O O . GLY A 1 312 ? -1.004 3.744 25.901 1.00 95.56 312 GLY A O 1
ATOM 2353 N N . TYR A 1 313 ? -1.347 2.140 24.353 1.00 96.56 313 TYR A N 1
ATOM 2354 C CA . TYR A 1 313 ? -2.745 1.878 24.686 1.00 96.56 313 TYR A CA 1
ATOM 2355 C C . TYR A 1 313 ? -2.868 0.577 25.470 1.00 96.56 313 TYR A C 1
ATOM 2357 O O . TYR A 1 313 ? -2.074 -0.348 25.290 1.00 96.56 313 TYR A O 1
ATOM 2365 N N . THR A 1 314 ? -3.870 0.514 26.344 1.00 95.25 314 THR A N 1
ATOM 2366 C CA . THR A 1 314 ? -4.277 -0.742 26.978 1.00 95.25 314 THR A CA 1
ATOM 2367 C C . THR A 1 314 ? -4.803 -1.732 25.939 1.00 95.25 314 THR A C 1
ATOM 2369 O O . THR A 1 314 ? -5.087 -1.366 24.804 1.00 95.25 314 THR A O 1
ATOM 2372 N N . TYR A 1 315 ? -4.948 -2.996 26.326 1.00 97.12 315 TYR A N 1
ATOM 2373 C CA . TYR A 1 315 ? -5.455 -4.029 25.432 1.00 97.12 315 TYR A CA 1
ATOM 2374 C C . TYR A 1 315 ? -6.907 -3.783 24.987 1.00 97.12 315 TYR A C 1
ATOM 2376 O O . TYR A 1 315 ? -7.793 -3.663 25.834 1.00 97.12 315 TYR A O 1
ATOM 2384 N N . GLU A 1 316 ? -7.153 -3.780 23.671 1.00 98.00 316 GLU A N 1
ATOM 2385 C CA . GLU A 1 316 ? -8.477 -3.556 23.070 1.00 98.00 316 GLU A CA 1
ATOM 2386 C C . GLU A 1 316 ? -8.792 -4.625 21.999 1.00 98.00 316 GLU A C 1
ATOM 2388 O O . GLU A 1 316 ? -8.668 -4.364 20.799 1.00 98.00 316 GLU A O 1
ATOM 2393 N N . PRO A 1 317 ? -9.224 -5.847 22.384 1.00 98.12 317 PRO A N 1
ATOM 2394 C CA . PRO A 1 317 ? -9.533 -6.934 21.441 1.00 98.12 317 PRO A CA 1
ATOM 2395 C C . PRO A 1 317 ? -10.651 -6.614 20.444 1.00 98.12 317 PRO A C 1
ATOM 2397 O O . PRO A 1 317 ? -10.830 -7.326 19.459 1.00 98.12 317 PRO A O 1
ATOM 2400 N N . TRP A 1 318 ? -11.433 -5.573 20.719 1.00 98.56 318 TRP A N 1
ATOM 2401 C CA . TRP A 1 318 ? -12.533 -5.118 19.880 1.00 98.56 318 TRP A CA 1
ATOM 2402 C C . TRP A 1 318 ? -12.108 -4.110 18.804 1.00 98.56 318 TRP A C 1
ATOM 2404 O O . TRP A 1 318 ? -12.884 -3.878 17.881 1.00 98.56 318 TRP A O 1
ATOM 2414 N N . HIS A 1 319 ? -10.927 -3.490 18.917 1.00 98.75 319 HIS A N 1
ATOM 2415 C CA . HIS A 1 319 ? -10.536 -2.352 18.084 1.00 98.75 319 HIS A CA 1
ATOM 2416 C C . HIS A 1 319 ? -9.887 -2.815 16.777 1.00 98.75 319 HIS A C 1
ATOM 2418 O O . HIS A 1 319 ? -8.686 -3.122 16.723 1.00 98.75 319 HIS A O 1
ATOM 2424 N N . LEU A 1 320 ? -10.683 -2.870 15.706 1.00 98.81 320 LEU A N 1
ATOM 2425 C CA . LEU A 1 320 ? -10.226 -3.346 14.404 1.00 98.81 320 LEU A CA 1
ATOM 2426 C C . LEU A 1 320 ? -9.817 -2.204 13.499 1.00 98.81 320 LEU A C 1
ATOM 2428 O O . LEU A 1 320 ? -10.629 -1.355 13.143 1.00 98.81 320 LEU A O 1
ATOM 2432 N N . ARG A 1 321 ? -8.560 -2.244 13.060 1.00 98.75 321 ARG A N 1
ATOM 2433 C CA . ARG A 1 321 ? -7.981 -1.278 12.133 1.00 98.75 321 ARG A CA 1
ATOM 2434 C C . ARG A 1 321 ? -7.822 -1.889 10.741 1.00 98.75 321 ARG A C 1
ATOM 2436 O O . ARG A 1 321 ? -7.070 -2.846 10.568 1.00 98.75 321 ARG A O 1
ATOM 2443 N N . TYR A 1 322 ? -8.496 -1.313 9.748 1.00 98.75 322 TYR A N 1
ATOM 2444 C CA . TYR A 1 322 ? -8.359 -1.669 8.337 1.00 98.75 322 TYR A CA 1
ATOM 2445 C C . TYR A 1 322 ? -7.069 -1.106 7.733 1.00 98.75 322 TYR A C 1
ATOM 2447 O O . TYR A 1 322 ? -6.779 0.087 7.873 1.00 98.75 322 TYR A O 1
ATOM 2455 N N . ILE A 1 323 ? -6.329 -1.957 7.022 1.00 97.31 323 ILE A N 1
ATOM 2456 C CA . ILE A 1 323 ? -5.068 -1.622 6.331 1.00 97.31 323 ILE A CA 1
ATOM 2457 C C . ILE A 1 323 ? -4.932 -2.277 4.947 1.00 97.31 323 ILE A C 1
ATOM 2459 O O . ILE A 1 323 ? -3.855 -2.253 4.344 1.00 97.31 323 ILE A O 1
ATOM 2463 N N . GLY A 1 324 ? -6.014 -2.877 4.444 1.00 96.06 324 GLY A N 1
ATOM 2464 C CA . GLY A 1 324 ? -6.008 -3.665 3.214 1.00 96.06 324 GLY A CA 1
ATOM 2465 C C . GLY A 1 324 ? -5.666 -5.137 3.446 1.00 96.06 324 GLY A C 1
ATOM 2466 O O . GLY A 1 324 ? -4.806 -5.479 4.259 1.00 96.06 324 GLY A O 1
ATOM 2467 N N . VAL A 1 325 ? -6.325 -6.024 2.692 1.00 95.88 325 VAL A N 1
ATOM 2468 C CA . VAL A 1 325 ? -6.184 -7.492 2.813 1.00 95.88 325 VAL A CA 1
ATOM 2469 C C . VAL A 1 325 ? -4.735 -7.945 2.657 1.00 95.88 325 VAL A C 1
ATOM 2471 O O . VAL A 1 325 ? -4.247 -8.740 3.458 1.00 95.88 325 VAL A O 1
ATOM 2474 N N . ARG A 1 326 ? -4.015 -7.418 1.659 1.00 94.12 326 ARG A N 1
ATOM 2475 C CA . ARG A 1 326 ? -2.618 -7.802 1.401 1.00 94.12 326 ARG A CA 1
ATOM 2476 C C . ARG A 1 326 ? -1.694 -7.396 2.542 1.00 94.12 326 ARG A C 1
ATOM 2478 O O . ARG A 1 326 ? -0.918 -8.227 3.000 1.00 94.12 326 ARG A O 1
ATOM 2485 N N . THR A 1 327 ? -1.816 -6.162 3.027 1.00 95.25 327 THR A N 1
ATOM 2486 C CA . THR A 1 327 ? -1.009 -5.655 4.144 1.00 95.25 327 THR A CA 1
ATOM 2487 C C . THR A 1 327 ? -1.279 -6.441 5.420 1.00 95.25 327 THR A C 1
ATOM 2489 O O . THR A 1 327 ? -0.337 -6.877 6.073 1.00 95.25 327 THR A O 1
ATOM 2492 N N . ALA A 1 328 ? -2.551 -6.677 5.760 1.00 97.25 328 ALA A N 1
ATOM 2493 C CA . ALA A 1 328 ? -2.908 -7.452 6.946 1.00 97.25 328 ALA A CA 1
ATOM 2494 C C . ALA A 1 328 ? -2.429 -8.907 6.848 1.00 97.25 328 ALA A C 1
ATOM 2496 O O . ALA A 1 328 ? -1.926 -9.451 7.827 1.00 97.25 328 ALA A O 1
ATOM 2497 N N . THR A 1 329 ? -2.507 -9.510 5.658 1.00 96.25 329 THR A N 1
ATOM 2498 C CA . THR A 1 329 ? -1.970 -10.853 5.394 1.00 96.25 329 THR A CA 1
ATOM 2499 C C . THR A 1 329 ? -0.448 -10.897 5.531 1.00 96.25 329 THR A C 1
ATOM 2501 O O . THR A 1 329 ? 0.080 -11.810 6.159 1.00 96.25 329 THR A O 1
ATOM 2504 N N . ASP A 1 330 ? 0.277 -9.912 4.990 1.00 94.50 330 ASP A N 1
ATOM 2505 C CA . ASP A 1 330 ? 1.735 -9.814 5.145 1.00 94.50 330 ASP A CA 1
ATOM 2506 C C . ASP A 1 330 ? 2.129 -9.641 6.618 1.00 94.50 330 ASP A C 1
ATOM 2508 O O . ASP A 1 330 ? 3.018 -10.339 7.110 1.00 94.50 330 ASP A O 1
ATOM 2512 N N . MET A 1 331 ? 1.417 -8.773 7.344 1.00 95.62 331 MET A N 1
ATOM 2513 C CA . MET A 1 331 ? 1.605 -8.593 8.782 1.00 95.62 331 MET A CA 1
ATOM 2514 C C . MET A 1 331 ? 1.386 -9.882 9.565 1.00 95.62 331 MET A C 1
ATOM 2516 O O . MET A 1 331 ? 2.234 -10.237 10.384 1.00 95.62 331 MET A O 1
ATOM 2520 N N . HIS A 1 332 ? 0.297 -10.597 9.275 1.00 96.06 332 HIS A N 1
ATOM 2521 C CA . HIS A 1 332 ? -0.017 -11.879 9.895 1.00 96.06 332 HIS A CA 1
ATOM 2522 C C . HIS A 1 332 ? 1.075 -12.922 9.616 1.00 96.06 332 HIS A C 1
ATOM 2524 O O . HIS A 1 332 ? 1.654 -13.473 10.549 1.00 96.06 332 HIS A O 1
ATOM 2530 N N . ASN A 1 333 ? 1.427 -13.133 8.344 1.00 95.81 333 ASN A N 1
ATOM 2531 C CA . ASN A 1 333 ? 2.386 -14.160 7.929 1.00 95.81 333 ASN A CA 1
ATOM 2532 C C . ASN A 1 333 ? 3.807 -13.912 8.454 1.00 95.81 333 ASN A C 1
ATOM 2534 O O . ASN A 1 333 ? 4.553 -14.861 8.687 1.00 95.81 333 ASN A O 1
ATOM 2538 N N . ARG A 1 334 ? 4.200 -12.645 8.625 1.00 94.56 334 ARG A N 1
ATOM 2539 C CA . ARG A 1 334 ? 5.524 -12.264 9.145 1.00 94.56 334 ARG A CA 1
ATOM 2540 C C . ARG A 1 334 ? 5.543 -12.029 10.656 1.00 94.56 334 ARG A C 1
ATOM 2542 O O . ARG A 1 334 ? 6.609 -11.752 11.200 1.00 94.56 334 ARG A O 1
ATOM 2549 N N . GLY A 1 335 ? 4.396 -12.123 11.331 1.00 95.31 335 GLY A N 1
ATOM 2550 C CA . GLY A 1 335 ? 4.289 -11.941 12.779 1.00 95.31 335 GLY A CA 1
ATOM 2551 C C . GLY A 1 335 ? 4.550 -10.509 13.262 1.00 95.31 335 GLY A C 1
ATOM 2552 O O . GLY A 1 335 ? 5.003 -10.323 14.395 1.00 95.31 335 GLY A O 1
ATOM 2553 N N . TYR A 1 336 ? 4.289 -9.497 12.425 1.00 95.44 336 TYR A N 1
ATOM 2554 C CA . TYR A 1 336 ? 4.396 -8.095 12.837 1.00 95.44 336 TYR A CA 1
ATOM 2555 C C . TYR A 1 336 ? 3.351 -7.776 13.913 1.00 95.44 336 TYR A C 1
ATOM 2557 O O . TYR A 1 336 ? 2.159 -7.998 13.711 1.00 95.44 336 TYR A O 1
ATOM 2565 N N . GLN A 1 337 ? 3.790 -7.212 15.041 1.00 94.94 337 GLN A N 1
ATOM 2566 C CA . GLN A 1 337 ? 2.911 -6.899 16.176 1.00 94.94 337 GLN A CA 1
ATOM 2567 C C . GLN A 1 337 ? 2.277 -5.506 16.061 1.00 94.94 337 GLN A C 1
ATOM 2569 O O . GLN A 1 337 ? 1.289 -5.211 16.738 1.00 94.94 337 GLN A O 1
ATOM 2574 N N . THR A 1 338 ? 2.842 -4.629 15.222 1.00 95.69 338 THR A N 1
ATOM 2575 C CA . THR A 1 338 ? 2.348 -3.263 15.012 1.00 95.69 338 THR A CA 1
ATOM 2576 C C . THR A 1 338 ? 2.494 -2.760 13.584 1.00 95.69 338 THR A C 1
ATOM 2578 O O . THR A 1 338 ? 3.366 -3.201 12.831 1.00 95.69 338 THR A O 1
ATOM 2581 N N . LEU A 1 339 ? 1.680 -1.752 13.244 1.00 95.38 339 LEU A N 1
ATOM 2582 C CA . LEU A 1 339 ? 1.853 -0.956 12.025 1.00 95.38 339 LEU A CA 1
ATOM 2583 C C . LEU A 1 339 ? 3.194 -0.229 12.015 1.00 95.38 339 LEU A C 1
ATOM 2585 O O . LEU A 1 339 ? 3.838 -0.128 10.975 1.00 95.38 339 LEU A O 1
ATOM 2589 N N . GLU A 1 340 ? 3.638 0.254 13.176 1.00 96.00 340 GLU A N 1
ATOM 2590 C CA . GLU A 1 340 ? 4.915 0.940 13.308 1.00 96.00 340 GLU A CA 1
ATOM 2591 C C . GLU A 1 340 ? 6.079 0.030 12.892 1.00 96.00 340 GLU A C 1
ATOM 2593 O O . GLU A 1 340 ? 6.910 0.434 12.083 1.00 96.00 340 GLU A O 1
ATOM 2598 N N . GLN A 1 341 ? 6.102 -1.223 13.357 1.00 95.00 341 GLN A N 1
ATOM 2599 C CA . GLN A 1 341 ? 7.106 -2.202 12.936 1.00 95.00 341 GLN A CA 1
ATOM 2600 C C . GLN A 1 341 ? 7.000 -2.529 11.443 1.00 95.00 341 GLN A C 1
ATOM 2602 O O . GLN A 1 341 ? 8.025 -2.573 10.760 1.00 95.00 341 GLN A O 1
ATOM 2607 N N . HIS A 1 342 ? 5.782 -2.741 10.928 1.00 95.25 342 HIS A N 1
ATOM 2608 C CA . HIS A 1 342 ? 5.572 -3.056 9.510 1.00 95.25 342 HIS A CA 1
ATOM 2609 C C . HIS A 1 342 ? 6.107 -1.949 8.599 1.00 95.25 342 HIS A C 1
ATOM 2611 O O . HIS A 1 342 ? 6.793 -2.240 7.619 1.00 95.25 342 HIS A O 1
ATOM 2617 N N . PHE A 1 343 ? 5.890 -0.684 8.954 1.00 96.25 343 PHE A N 1
ATOM 2618 C CA . PHE A 1 343 ? 6.342 0.469 8.174 1.00 96.25 343 PHE A CA 1
ATOM 2619 C C . PHE A 1 343 ? 7.726 1.006 8.565 1.00 96.25 343 PHE A C 1
ATOM 2621 O O . PHE A 1 343 ? 8.159 2.009 8.004 1.00 96.25 343 PHE A O 1
ATOM 2628 N N . GLY A 1 344 ? 8.454 0.365 9.486 1.00 95.50 344 GLY A N 1
ATOM 2629 C CA . GLY A 1 344 ? 9.779 0.840 9.914 1.00 95.50 344 GLY A CA 1
ATOM 2630 C C . GLY A 1 344 ? 9.735 2.201 10.624 1.00 95.50 344 GLY A C 1
ATOM 2631 O O . GLY A 1 344 ? 10.669 2.994 10.538 1.00 95.50 344 GLY A O 1
ATOM 2632 N N . LEU A 1 345 ? 8.625 2.495 11.295 1.00 95.88 345 LEU A N 1
ATOM 2633 C CA . LEU A 1 345 ? 8.375 3.730 12.021 1.00 95.88 345 LEU A CA 1
ATOM 2634 C C . LEU A 1 345 ? 8.709 3.563 13.509 1.00 95.88 345 LEU A C 1
ATOM 2636 O O . LEU A 1 345 ? 8.505 2.510 14.106 1.00 95.88 345 LEU A O 1
ATOM 2640 N N . ALA A 1 346 ? 9.168 4.643 14.144 1.00 95.50 346 ALA A N 1
ATOM 2641 C CA . ALA A 1 346 ? 9.407 4.648 15.585 1.00 95.50 346 ALA A CA 1
ATOM 2642 C C . ALA A 1 346 ? 8.109 4.439 16.391 1.00 95.50 346 ALA A C 1
ATOM 2644 O O . ALA A 1 346 ? 7.065 5.017 16.063 1.00 95.50 346 ALA A O 1
ATOM 2645 N N . ALA A 1 347 ? 8.217 3.695 17.492 1.00 97.00 347 ALA A N 1
ATOM 2646 C CA . ALA A 1 347 ? 7.175 3.563 18.505 1.00 97.00 347 ALA A CA 1
ATOM 2647 C C . ALA A 1 347 ? 6.679 4.930 19.024 1.00 97.00 347 ALA A C 1
ATOM 2649 O O . ALA A 1 347 ? 7.405 5.931 19.016 1.00 97.00 347 ALA A O 1
ATOM 2650 N N . ALA A 1 348 ? 5.432 4.963 19.488 1.00 97.25 348 ALA A N 1
ATOM 2651 C CA . ALA A 1 348 ? 4.760 6.149 20.009 1.00 97.25 348 ALA A CA 1
ATOM 2652 C C . ALA A 1 348 ? 3.943 5.844 21.287 1.00 97.25 348 ALA A C 1
ATOM 2654 O O . ALA A 1 348 ? 2.741 6.109 21.307 1.00 97.25 348 ALA A O 1
ATOM 2655 N N . PRO A 1 349 ? 4.564 5.321 22.367 1.00 96.94 349 PRO A N 1
ATOM 2656 C CA . PRO A 1 349 ? 3.836 4.958 23.587 1.00 96.94 349 PRO A CA 1
ATOM 2657 C C . PRO A 1 349 ? 3.324 6.174 24.376 1.00 96.94 349 PRO A C 1
ATOM 2659 O O . PRO A 1 349 ? 2.386 6.074 25.170 1.00 96.94 349 PRO A O 1
ATOM 2662 N N . THR A 1 350 ? 3.902 7.351 24.135 1.00 95.69 350 THR A N 1
ATOM 2663 C CA . THR A 1 350 ? 3.538 8.608 24.793 1.00 95.69 350 THR A CA 1
ATOM 2664 C C . THR A 1 350 ? 3.371 9.735 23.779 1.00 95.69 350 THR A C 1
ATOM 2666 O O . THR A 1 350 ? 3.938 9.682 22.681 1.00 95.69 350 THR A O 1
ATOM 2669 N N . TYR A 1 351 ? 2.598 10.743 24.189 1.00 93.06 351 TYR A N 1
ATOM 2670 C CA . TYR A 1 351 ? 2.510 12.043 23.521 1.00 93.06 351 TYR A CA 1
ATOM 2671 C C . TYR A 1 351 ? 3.775 12.873 23.700 1.00 93.06 351 TYR A C 1
ATOM 2673 O O . TYR A 1 351 ? 4.496 12.627 24.698 1.00 93.06 351 TYR A O 1
#